Protein AF-A0A7C1T1H6-F1 (afdb_monomer)

Sequence (268 aa):
MSLIDSLRPECLQIGSKARDKTEVLHEITKLALKSGLLAPFSEKEVFNALQSRENIGSTGFGQGIAIPHCSLKNLTEFVVGLLIIPEGVDFASLDGQKTRAFFFIVGPENKRNQHIQILSAVSRLLKSPADSSRLIEAPDKETLKERFLSLVQYKDKEKKGKSLFQVFIQREDYFEDILQAFSAAVQGTISVIETNNAGYYLNTMPLFTSYWTEKNRGFNRIILAVVEKGLSNDIIRRINLIVDDIDRESGVLITVQDLVYTSGSLDF

Radius of gyration: 27.52 Å; Cα contacts (8 Å, |Δi|>4): 442; chains: 1; bounding box: 77×38×69 Å

pLDDT: mean 87.2, std 10.64, range [48.12, 98.44]

Foldseek 3Di:
DALVVQEDLQLEEEADPDAAQLSVLLVSLVSQVSSVLCVVPDSVQSSCQQVVVCVVDFQAADLQEGEREGADEPRDGKHWHKYFHLVFYQRVHPVRDGHGIYTYIYYHPVPVVVVVVSVVLVVVCVVDSVLVVCLNPQPDSVSNVVSVVVSSVVVVVVVQWKKKKKKKAQDPQLPVQLVVLCVVFDDAFKDKDFDFPVLCVQCVDPVRVVPGDDVDRGGIMIIIGIGGPVCVVVSVVSSCVSQPDPPPPSSIDMDMGTDPDDDDGGDD

Secondary structure (DSSP, 8-state):
--HHHHEEEEEEEE-----SHHHHHHHHHHHHHTTSTTTTS-HHHHHHHHHHHHHHS--EEETTEE--EEEETT--S-EEEEEEEEEEE----TTSPPEEEEEEEEEEGGGHHHHHHHHHHHHHHHT-HHHHHHHHT-SSHHHHHHHHHHHHHHHHHHHS-EEEEEEEE--GGGHHHHHHHHHTT-SS-EEEEE---HHHHHHTSTTTTTT----S----EEEEEEEEGGGHHHHHHHHHHHSTTTTTT-SEEEEEEEES--------

Mean predicted aligned error: 13.4 Å

Solvent-accessible surface area (backbone atoms only — not comparable to full-atom values): 14833 Å² total; per-residue (Å²): 134,57,69,70,79,28,48,36,79,70,20,49,43,71,64,68,88,52,69,41,52,68,47,43,45,49,52,51,33,61,34,53,44,60,60,56,80,42,64,95,54,54,67,66,58,54,33,50,35,35,50,58,43,41,72,78,48,61,41,22,71,28,98,30,27,26,46,52,44,36,59,38,81,91,45,88,59,56,46,28,32,38,42,30,28,86,88,39,25,58,43,67,15,77,70,70,48,47,28,26,34,36,44,30,38,46,31,25,57,91,43,55,71,57,51,54,51,44,51,53,51,52,54,56,56,58,68,38,67,68,55,43,49,56,51,64,68,38,92,46,60,68,55,31,51,51,51,50,51,50,52,52,51,52,52,54,48,61,68,60,31,36,24,41,37,41,35,39,36,47,42,70,88,52,47,66,63,47,53,52,47,44,62,85,72,49,91,53,43,73,48,80,44,83,52,66,66,67,43,39,60,40,27,74,34,87,93,34,37,92,81,33,82,46,84,65,85,59,57,36,38,34,42,39,32,61,39,55,46,89,47,49,65,59,40,53,52,47,42,59,71,72,38,95,46,62,92,61,89,53,46,51,48,80,45,79,42,82,46,91,75,86,83,89,84,62,87,122

Structure (mmCIF, N/CA/C/O backbone):
data_AF-A0A7C1T1H6-F1
#
_entry.id   AF-A0A7C1T1H6-F1
#
loop_
_atom_site.group_PDB
_atom_site.id
_atom_site.type_symbol
_atom_site.label_atom_id
_atom_site.label_alt_id
_atom_site.label_comp_id
_atom_site.label_asym_id
_atom_site.label_entity_id
_atom_site.label_seq_id
_atom_site.pdbx_PDB_ins_code
_atom_site.Cartn_x
_atom_site.Cartn_y
_atom_site.Cartn_z
_atom_site.occupancy
_atom_site.B_iso_or_equiv
_atom_site.auth_seq_id
_atom_site.auth_comp_id
_atom_site.auth_asym_id
_atom_site.auth_atom_id
_atom_site.pdbx_PDB_model_num
ATOM 1 N N . MET A 1 1 ? -8.820 -0.392 -6.879 1.00 53.31 1 MET A N 1
ATOM 2 C CA . MET A 1 1 ? -9.342 0.377 -5.735 1.00 53.31 1 MET A CA 1
ATOM 3 C C . MET A 1 1 ? -8.214 0.520 -4.739 1.00 53.31 1 MET A C 1
ATOM 5 O O . MET A 1 1 ? -7.586 -0.483 -4.409 1.00 53.31 1 MET A O 1
ATOM 9 N N . SER A 1 2 ? -7.870 1.751 -4.385 1.00 66.19 2 SER A N 1
ATOM 10 C CA . SER A 1 2 ? -6.804 2.044 -3.431 1.00 66.19 2 SER A CA 1
ATOM 11 C C . SER A 1 2 ? -7.315 1.841 -1.996 1.00 66.19 2 SER A C 1
ATOM 13 O O . SER A 1 2 ? -8.522 1.849 -1.745 1.00 66.19 2 SER A O 1
ATOM 15 N N . LEU A 1 3 ? -6.405 1.655 -1.034 1.00 75.31 3 LEU A N 1
ATOM 16 C CA . LEU A 1 3 ? -6.757 1.640 0.394 1.00 75.31 3 LEU A CA 1
ATOM 17 C C . LEU A 1 3 ? -7.392 2.979 0.824 1.00 75.31 3 LEU A C 1
ATOM 19 O O . LEU A 1 3 ? -8.231 2.997 1.719 1.00 75.31 3 LEU A O 1
ATOM 23 N N . ILE A 1 4 ? -7.027 4.074 0.147 1.00 78.38 4 ILE A N 1
ATOM 24 C CA . ILE A 1 4 ? -7.561 5.423 0.375 1.00 78.38 4 ILE A CA 1
ATOM 25 C C . ILE A 1 4 ? -9.062 5.458 0.082 1.00 78.38 4 ILE A C 1
ATOM 27 O O . ILE A 1 4 ? -9.814 5.993 0.887 1.00 78.38 4 ILE A O 1
ATOM 31 N N . ASP A 1 5 ? -9.504 4.823 -1.007 1.00 80.75 5 ASP A N 1
ATOM 32 C CA . ASP A 1 5 ? -10.913 4.841 -1.434 1.00 80.75 5 ASP A CA 1
ATOM 33 C C . ASP A 1 5 ? -11.844 4.147 -0.424 1.00 80.75 5 ASP A C 1
ATOM 35 O O . ASP A 1 5 ? -13.043 4.410 -0.384 1.00 80.75 5 ASP A O 1
ATOM 39 N N . SER A 1 6 ? -11.296 3.229 0.379 1.00 84.81 6 SER A N 1
ATOM 40 C CA . SER A 1 6 ? -12.053 2.458 1.375 1.00 84.81 6 SER A CA 1
ATOM 41 C C . SER A 1 6 ? -11.968 3.050 2.784 1.00 84.81 6 SER A C 1
ATOM 43 O O . SER A 1 6 ? -12.712 2.624 3.669 1.00 84.81 6 SER A O 1
ATOM 45 N N . LEU A 1 7 ? -11.063 4.008 3.011 1.00 88.44 7 LEU A N 1
ATOM 46 C CA . LEU A 1 7 ? -10.899 4.673 4.297 1.00 88.44 7 LEU A CA 1
ATOM 47 C C . LEU A 1 7 ? -12.070 5.620 4.549 1.00 88.44 7 LEU A C 1
ATOM 49 O O . LEU A 1 7 ? -12.365 6.492 3.733 1.00 88.44 7 LEU A O 1
ATOM 53 N N . ARG A 1 8 ? -12.690 5.501 5.722 1.00 92.38 8 ARG A N 1
ATOM 54 C CA . ARG A 1 8 ? -13.780 6.379 6.151 1.00 92.38 8 ARG A CA 1
ATOM 55 C C . ARG A 1 8 ? -13.282 7.309 7.263 1.00 92.38 8 ARG A C 1
ATOM 57 O O . ARG A 1 8 ? -13.017 6.830 8.366 1.00 92.38 8 ARG A O 1
ATOM 64 N N . PRO A 1 9 ? -13.098 8.621 7.014 1.00 88.94 9 PRO A N 1
ATOM 65 C CA . PRO A 1 9 ? -12.592 9.567 8.018 1.00 88.94 9 PRO A CA 1
ATOM 66 C C . PRO A 1 9 ? -13.414 9.608 9.318 1.00 88.94 9 PRO A C 1
ATOM 68 O O . PRO A 1 9 ? -12.886 9.804 10.414 1.00 88.94 9 PRO A O 1
ATOM 71 N N . GLU A 1 10 ? -14.721 9.405 9.210 1.00 93.00 10 GLU A N 1
ATOM 72 C CA . GLU A 1 10 ? -15.662 9.273 10.318 1.00 93.00 10 GLU A CA 1
ATOM 73 C C . GLU A 1 10 ? -15.403 8.029 11.185 1.00 93.00 10 GLU A C 1
ATOM 75 O O . GLU A 1 10 ? -15.709 8.047 12.378 1.00 93.00 10 GLU A O 1
ATOM 80 N N . CYS A 1 11 ? -14.741 7.014 10.626 1.00 95.75 11 CYS A N 1
ATOM 81 C CA . CYS A 1 11 ? -14.335 5.769 11.274 1.00 95.75 11 CYS A CA 1
ATOM 82 C C . CYS A 1 11 ? -12.916 5.822 11.881 1.00 95.75 11 CYS A C 1
ATOM 84 O O . CYS A 1 11 ? -12.319 4.779 12.151 1.00 95.75 11 CYS A O 1
ATOM 86 N N . LEU A 1 12 ? -12.367 7.023 12.091 1.00 95.06 12 LEU A N 1
ATOM 87 C CA . LEU A 1 12 ? -11.117 7.250 12.822 1.00 95.06 12 LEU A CA 1
ATOM 88 C C . LEU A 1 12 ? -11.419 7.725 14.248 1.00 95.06 12 LEU A C 1
ATOM 90 O O . LEU A 1 12 ? -12.185 8.679 14.433 1.00 95.06 12 LEU A O 1
ATOM 94 N N . GLN A 1 13 ? -10.812 7.084 15.248 1.00 95.31 13 GLN A N 1
ATOM 95 C CA . GLN A 1 13 ? -10.998 7.431 16.658 1.00 95.31 13 GLN A CA 1
ATOM 96 C C . GLN A 1 13 ? -9.728 7.192 17.483 1.00 95.31 13 GLN A C 1
ATOM 98 O O . GLN A 1 13 ? -9.049 6.180 17.317 1.00 95.31 13 GLN A O 1
ATOM 103 N N . ILE A 1 14 ? -9.455 8.111 18.412 1.00 96.00 14 ILE A N 1
ATOM 104 C CA . ILE A 1 14 ? -8.438 7.964 19.457 1.00 96.00 14 ILE A CA 1
ATOM 105 C C . ILE A 1 14 ? -9.147 7.907 20.807 1.00 96.00 14 ILE A C 1
ATOM 107 O O . ILE A 1 14 ? -10.012 8.731 21.099 1.00 96.00 14 ILE A O 1
ATOM 111 N N . GLY A 1 15 ? -8.764 6.931 21.620 1.00 93.88 15 GLY A N 1
ATOM 112 C CA . GLY A 1 15 ? -9.355 6.649 22.915 1.00 93.88 15 GLY A CA 1
ATOM 113 C C . GLY A 1 15 ? -10.576 5.733 22.827 1.00 93.88 15 GLY A C 1
ATOM 114 O O . GLY A 1 15 ? -11.438 5.847 21.952 1.00 93.88 15 GLY A O 1
ATOM 115 N N . SER A 1 16 ? -10.656 4.821 23.789 1.00 93.88 16 SER A N 1
ATOM 116 C CA . SER A 1 16 ? -11.853 4.052 24.118 1.00 93.88 16 SER A CA 1
ATOM 117 C C . SER A 1 16 ? -11.746 3.572 25.566 1.00 93.88 16 SER A C 1
ATOM 119 O O . SER A 1 16 ? -10.655 3.533 26.134 1.00 93.88 16 SER A O 1
ATOM 121 N N . LYS A 1 17 ? -12.886 3.223 26.168 1.00 91.94 17 LYS A N 1
ATOM 122 C CA . LYS A 1 17 ? -12.945 2.608 27.501 1.00 91.94 17 LYS A CA 1
ATOM 123 C C . LYS A 1 17 ? -12.843 1.081 27.457 1.00 91.94 17 LYS A C 1
ATOM 125 O O . LYS A 1 17 ? -12.877 0.484 28.529 1.00 91.94 17 LYS A O 1
ATOM 130 N N . ALA A 1 18 ? -12.739 0.487 26.266 1.00 95.50 18 ALA A N 1
ATOM 131 C CA . ALA A 1 18 ? -12.637 -0.955 26.091 1.00 95.50 18 ALA A CA 1
ATOM 132 C C . ALA A 1 18 ? -11.418 -1.538 26.820 1.00 95.50 18 ALA A C 1
ATOM 134 O O . ALA A 1 18 ? -10.316 -0.992 26.750 1.00 95.50 18 ALA A O 1
ATOM 135 N N . ARG A 1 19 ? -11.633 -2.654 27.515 1.00 93.50 19 ARG A N 1
ATOM 136 C CA . ARG A 1 19 ? -10.657 -3.326 28.385 1.00 93.50 19 ARG A CA 1
ATOM 137 C C . ARG A 1 19 ? -10.320 -4.731 27.923 1.00 93.50 19 ARG A C 1
ATOM 139 O O . ARG A 1 19 ? -9.284 -5.260 28.319 1.00 93.50 19 ARG A O 1
ATOM 146 N N . ASP A 1 20 ? -11.173 -5.313 27.091 1.00 95.25 20 ASP A N 1
ATOM 147 C CA . ASP A 1 20 ? -10.995 -6.644 26.535 1.00 95.25 20 ASP A CA 1
ATOM 148 C C . ASP A 1 20 ? -11.338 -6.694 25.042 1.00 95.25 20 ASP A C 1
ATOM 150 O O . ASP A 1 20 ? -11.851 -5.745 24.439 1.00 95.25 20 ASP A O 1
ATOM 154 N N . LYS A 1 21 ? -11.030 -7.841 24.438 1.00 95.38 21 LYS A N 1
ATOM 155 C CA . LYS A 1 21 ? -11.271 -8.132 23.027 1.00 95.38 21 LYS A CA 1
ATOM 156 C C . LYS A 1 21 ? -12.728 -7.913 22.604 1.00 95.38 21 LYS A C 1
ATOM 158 O O . LYS A 1 21 ? -12.965 -7.370 21.528 1.00 95.38 21 LYS A O 1
ATOM 163 N N . THR A 1 22 ? -13.695 -8.308 23.425 1.00 96.81 22 THR A N 1
ATOM 164 C CA . THR A 1 22 ? -15.125 -8.204 23.101 1.00 96.81 22 THR A CA 1
ATOM 165 C C . THR A 1 22 ? -15.572 -6.746 23.096 1.00 96.81 22 THR A C 1
ATOM 167 O O . THR A 1 22 ? -16.234 -6.304 22.156 1.00 96.81 22 THR A O 1
ATOM 170 N N . GLU A 1 23 ? -15.162 -5.975 24.103 1.00 97.81 23 GLU A N 1
ATOM 171 C CA . GLU A 1 23 ? -15.438 -4.541 24.180 1.00 97.81 23 GLU A CA 1
ATOM 172 C C . GLU A 1 23 ? -14.802 -3.781 23.008 1.00 97.81 23 GLU A C 1
ATOM 174 O O . GLU A 1 23 ? -15.446 -2.916 22.414 1.00 97.81 23 GLU A O 1
ATOM 179 N N . VAL A 1 24 ? -13.582 -4.148 22.598 1.00 98.12 24 VAL A N 1
ATOM 180 C CA . VAL A 1 24 ? -12.944 -3.575 21.401 1.00 98.12 24 VAL A CA 1
ATOM 181 C C . VAL A 1 24 ? -13.766 -3.858 20.142 1.00 98.12 24 VAL A C 1
ATOM 183 O O . VAL A 1 24 ? -13.977 -2.950 19.339 1.00 98.12 24 VAL A O 1
ATOM 186 N N . LEU A 1 25 ? -14.265 -5.086 19.957 1.00 98.31 25 LEU A N 1
ATOM 187 C CA . LEU A 1 25 ? -15.107 -5.416 18.802 1.00 98.31 25 LEU A CA 1
ATOM 188 C C . LEU A 1 25 ? -16.430 -4.634 18.805 1.00 98.31 25 LEU A C 1
ATOM 190 O O . LEU A 1 25 ? -16.881 -4.203 17.741 1.00 98.31 25 LEU A O 1
ATOM 194 N N . HIS A 1 26 ? -17.031 -4.384 19.972 1.00 98.00 26 HIS A N 1
ATOM 195 C CA . HIS A 1 26 ? -18.198 -3.501 20.089 1.00 98.00 26 HIS A CA 1
ATOM 196 C C . HIS A 1 26 ? -17.877 -2.059 19.684 1.00 98.00 26 HIS A C 1
ATOM 198 O O . HIS A 1 26 ? -18.627 -1.440 18.929 1.00 98.00 26 HIS A O 1
ATOM 204 N N . GLU A 1 27 ? -16.750 -1.523 20.143 1.00 98.12 27 GLU A N 1
ATOM 205 C CA . GLU A 1 27 ? -16.322 -0.161 19.815 1.00 98.12 27 GLU A CA 1
ATOM 206 C C . GLU A 1 27 ? -16.015 -0.006 18.322 1.00 98.12 27 GLU A C 1
ATOM 208 O O . GLU A 1 27 ? -16.457 0.958 17.696 1.00 98.12 27 GLU A O 1
ATOM 213 N N . ILE A 1 28 ? -15.351 -0.998 17.723 1.00 98.38 28 ILE A N 1
ATOM 214 C CA . ILE A 1 28 ? -15.138 -1.074 16.273 1.00 98.38 28 ILE A CA 1
ATOM 215 C C . ILE A 1 28 ? -16.471 -1.115 15.531 1.00 98.38 28 ILE A C 1
ATOM 217 O O . ILE A 1 28 ? -16.635 -0.412 14.538 1.00 98.38 28 ILE A O 1
ATOM 221 N N . THR A 1 29 ? -17.438 -1.893 16.017 1.00 98.31 29 THR A N 1
ATOM 222 C CA . THR A 1 29 ? -18.762 -1.996 15.395 1.00 98.31 29 THR A CA 1
ATOM 223 C C . THR A 1 29 ? -19.463 -0.637 15.367 1.00 98.31 29 THR A C 1
ATOM 225 O O . THR A 1 29 ? -19.873 -0.169 14.302 1.00 98.31 29 THR A O 1
ATOM 228 N N . LYS A 1 30 ? -19.534 0.045 16.516 1.00 97.38 30 LYS A N 1
ATOM 229 C CA . LYS A 1 30 ? -20.112 1.394 16.621 1.00 97.38 30 LYS A CA 1
ATOM 230 C C . LYS A 1 30 ? -19.395 2.391 15.721 1.00 97.38 30 LYS A C 1
ATOM 232 O O . LYS A 1 30 ? -20.032 3.239 15.102 1.00 97.38 30 LYS A O 1
ATOM 237 N N . LEU A 1 31 ? -18.069 2.301 15.647 1.00 97.25 31 LEU A N 1
ATOM 238 C CA . LEU A 1 31 ? -17.255 3.181 14.821 1.00 97.25 31 LEU A CA 1
ATOM 239 C C . LEU A 1 31 ? -17.469 2.918 13.324 1.00 97.25 31 LEU A C 1
ATOM 241 O O . LEU A 1 31 ? -17.591 3.874 12.562 1.00 97.25 31 LEU A O 1
ATOM 245 N N . ALA A 1 32 ? -17.581 1.657 12.904 1.00 97.50 32 ALA A N 1
ATOM 246 C CA . ALA A 1 32 ? -17.850 1.270 11.521 1.00 97.50 32 ALA A CA 1
ATOM 247 C C . ALA A 1 32 ? -19.231 1.752 11.044 1.00 97.50 32 ALA A C 1
ATOM 249 O O . ALA A 1 32 ? -19.362 2.231 9.914 1.00 97.50 32 ALA A O 1
ATOM 250 N N . LEU A 1 33 ? -20.250 1.691 11.910 1.00 96.88 33 LEU A N 1
ATOM 251 C CA . LEU A 1 33 ? -21.603 2.180 11.611 1.00 96.88 33 LEU A CA 1
ATOM 252 C C . LEU A 1 33 ? -21.645 3.684 11.295 1.00 96.88 33 LEU A C 1
ATOM 254 O O . LEU A 1 33 ? -22.504 4.115 10.526 1.00 96.88 33 LEU A O 1
ATOM 258 N N . LYS A 1 34 ? -20.689 4.482 11.800 1.00 96.62 34 LYS A N 1
ATOM 259 C CA . LYS A 1 34 ? -20.608 5.923 11.489 1.00 96.62 34 LYS A CA 1
ATOM 260 C C . LYS A 1 34 ? -20.395 6.212 10.000 1.00 96.62 34 LYS A C 1
ATOM 262 O O . LYS A 1 34 ? -20.733 7.307 9.573 1.00 96.62 34 LYS A O 1
ATOM 267 N N . SER A 1 35 ? -19.893 5.249 9.218 1.00 95.19 35 SER A N 1
ATOM 268 C CA . SER A 1 35 ? -19.692 5.390 7.764 1.00 95.19 35 SER A CA 1
ATOM 269 C C . SER A 1 35 ? -20.976 5.618 6.960 1.00 95.19 35 SER A C 1
ATOM 271 O O . SER A 1 35 ? -20.907 5.982 5.791 1.00 95.19 35 SER A O 1
ATOM 273 N N . GLY A 1 36 ? -22.152 5.312 7.520 1.00 93.25 36 GLY A N 1
ATOM 274 C CA . GLY A 1 36 ? -23.431 5.341 6.800 1.00 93.25 36 GLY A CA 1
ATOM 275 C C . GLY A 1 36 ? -23.619 4.199 5.788 1.00 93.25 36 GLY A C 1
ATOM 276 O O . GLY A 1 36 ? -24.746 3.785 5.541 1.00 93.25 36 GLY A O 1
ATOM 277 N N . LEU A 1 37 ? -22.538 3.604 5.274 1.00 93.69 37 LEU A N 1
ATOM 278 C CA . LEU A 1 37 ? -22.576 2.459 4.352 1.00 93.69 37 LEU A CA 1
ATOM 279 C C . LEU A 1 37 ? -23.100 1.178 5.004 1.00 93.69 37 LEU A C 1
ATOM 281 O O . LEU A 1 37 ? -23.597 0.284 4.322 1.00 93.69 37 LEU A O 1
ATOM 285 N N . LEU A 1 38 ? -22.998 1.100 6.331 1.00 95.06 38 LEU A N 1
ATOM 286 C CA . LEU A 1 38 ? -23.524 -0.003 7.127 1.00 95.06 38 LEU A CA 1
ATOM 287 C C . LEU A 1 38 ? -24.929 0.272 7.686 1.00 95.06 38 LEU A C 1
ATOM 289 O O . LEU A 1 38 ? -25.430 -0.550 8.441 1.00 95.06 38 LEU A O 1
ATOM 293 N N . ALA A 1 39 ? -25.589 1.376 7.313 1.00 92.25 39 ALA A N 1
ATOM 294 C CA . ALA A 1 39 ? -26.946 1.693 7.776 1.00 92.25 39 ALA A CA 1
ATOM 295 C C . ALA A 1 39 ? -27.995 0.578 7.544 1.00 92.25 39 ALA A C 1
ATOM 297 O O . ALA A 1 39 ? -28.893 0.452 8.376 1.00 92.25 39 ALA A O 1
ATOM 298 N N . PRO A 1 40 ? -27.907 -0.255 6.483 1.00 94.44 40 PRO A N 1
ATOM 299 C CA . PRO A 1 40 ? -28.817 -1.391 6.310 1.00 94.44 40 PRO A CA 1
ATOM 300 C C . PRO A 1 40 ? -28.605 -2.55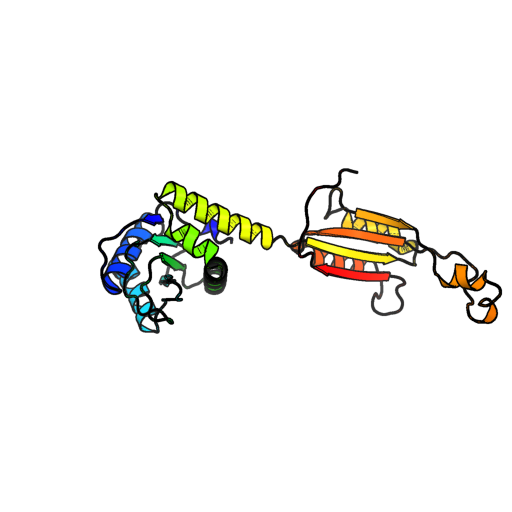2 7.296 1.00 94.44 40 PRO A C 1
ATOM 302 O O . PRO A 1 40 ? -29.406 -3.483 7.296 1.00 94.44 40 PRO A O 1
ATOM 305 N N . PHE A 1 41 ? -27.532 -2.533 8.090 1.00 96.19 41 PHE A N 1
ATOM 306 C CA . PHE A 1 41 ? -27.150 -3.607 9.004 1.00 96.19 41 PHE A CA 1
ATOM 307 C C . PHE A 1 41 ? -27.355 -3.176 10.453 1.00 96.19 41 PHE A C 1
ATOM 309 O O . PHE A 1 41 ? -27.034 -2.054 10.847 1.00 96.19 41 PHE A O 1
ATOM 316 N N . SER A 1 42 ? -27.841 -4.094 11.280 1.00 96.62 42 SER A N 1
ATOM 317 C CA . SER A 1 42 ? -27.894 -3.889 12.724 1.00 96.62 42 SER A CA 1
ATOM 318 C C . SER A 1 42 ? -26.498 -3.972 13.353 1.00 96.62 42 SER A C 1
ATOM 320 O O . SER A 1 42 ? -25.626 -4.710 12.891 1.00 96.62 42 SER A O 1
ATOM 322 N N . GLU A 1 43 ? -26.299 -3.278 14.479 1.00 96.62 43 GLU A N 1
ATOM 323 C CA . GLU A 1 43 ? -25.067 -3.385 15.277 1.00 96.62 43 GLU A CA 1
ATOM 324 C C . GLU A 1 43 ? -24.744 -4.846 15.625 1.00 96.62 43 GLU A C 1
ATOM 326 O O . GLU A 1 43 ? -23.600 -5.282 15.516 1.00 96.62 43 GLU A O 1
ATOM 331 N N . LYS A 1 44 ? -25.771 -5.635 15.959 1.00 97.56 44 LYS A N 1
ATOM 332 C CA . LYS A 1 44 ? -25.626 -7.055 16.286 1.00 97.56 44 LYS A CA 1
ATOM 333 C C . LYS A 1 44 ? -25.092 -7.877 15.110 1.00 97.56 44 LYS A C 1
ATOM 335 O O . LYS A 1 44 ? -24.263 -8.755 15.326 1.00 97.56 44 LYS A O 1
ATOM 340 N N . GLU A 1 45 ? -25.543 -7.617 13.884 1.00 97.62 45 GLU A N 1
ATOM 341 C CA . GLU A 1 45 ? -25.065 -8.343 12.699 1.00 97.62 45 GLU A CA 1
ATOM 342 C C . GLU A 1 45 ? -23.588 -8.068 12.419 1.00 97.62 45 GLU A C 1
ATOM 344 O O . GLU A 1 45 ? -22.814 -9.007 12.228 1.00 97.62 45 GLU A O 1
ATOM 349 N N . VAL A 1 46 ? -23.181 -6.797 12.447 1.00 98.00 46 VAL A N 1
ATOM 350 C CA . VAL A 1 46 ? -21.785 -6.402 12.207 1.00 98.00 46 VAL A CA 1
ATOM 351 C C . VAL A 1 46 ? -20.869 -6.941 13.313 1.00 98.00 46 VAL A C 1
ATOM 353 O O . VAL A 1 46 ? -19.823 -7.524 13.017 1.00 98.00 46 VAL A O 1
ATOM 356 N N . PHE A 1 47 ? -21.286 -6.827 14.578 1.00 98.44 47 PHE A N 1
ATOM 357 C CA . PHE A 1 47 ? -20.549 -7.378 15.715 1.00 98.44 47 PHE A CA 1
ATOM 358 C C . PHE A 1 47 ? -20.387 -8.897 15.606 1.00 98.44 47 PHE A C 1
ATOM 360 O O . PHE A 1 47 ? -19.275 -9.409 15.723 1.00 98.44 47 PHE A O 1
ATOM 367 N N . ASN A 1 48 ? -21.473 -9.625 15.328 1.00 98.25 48 ASN A N 1
ATOM 368 C CA . ASN A 1 48 ? -21.429 -11.079 15.196 1.00 98.25 48 ASN A CA 1
ATOM 369 C C . ASN A 1 48 ? -20.509 -11.515 14.051 1.00 98.25 48 ASN A C 1
ATOM 371 O O . ASN A 1 48 ? -19.818 -12.524 14.186 1.00 98.25 48 ASN A O 1
ATOM 375 N N . ALA A 1 49 ? -20.470 -10.773 12.940 1.00 98.00 49 ALA A N 1
ATOM 376 C CA . ALA A 1 49 ? -19.569 -11.061 11.827 1.00 98.00 49 ALA A CA 1
ATOM 377 C C . ALA A 1 49 ? -18.092 -10.880 12.222 1.00 98.00 49 ALA A C 1
ATOM 379 O O . ALA A 1 49 ? -17.265 -11.746 11.925 1.00 98.00 49 ALA A O 1
ATOM 380 N N . LEU A 1 50 ? -17.765 -9.796 12.935 1.00 98.25 50 LEU A N 1
ATOM 381 C CA . LEU A 1 50 ? -16.423 -9.561 13.480 1.00 98.25 50 LEU A CA 1
ATOM 382 C C . LEU A 1 50 ? -16.030 -10.633 14.502 1.00 98.25 50 LEU A C 1
ATOM 384 O O . LEU A 1 50 ? -14.961 -11.227 14.386 1.00 98.25 50 LEU A O 1
ATOM 388 N N . GLN A 1 51 ? -16.907 -10.926 15.462 1.00 97.94 51 GLN A N 1
ATOM 389 C CA . GLN A 1 51 ? -16.661 -11.920 16.505 1.00 97.94 51 GLN A CA 1
ATOM 390 C C . GLN A 1 51 ? -16.505 -13.328 15.920 1.00 97.94 51 GLN A C 1
ATOM 392 O O . GLN A 1 51 ? -15.582 -14.050 16.290 1.00 97.94 51 GLN A O 1
ATOM 397 N N . SER A 1 52 ? -17.354 -13.708 14.961 1.00 97.50 52 SER A N 1
ATOM 398 C CA . SER A 1 52 ? -17.251 -15.005 14.281 1.00 97.50 52 SER A CA 1
ATOM 399 C C . SER A 1 52 ? -15.913 -15.150 13.565 1.00 97.50 52 SER A C 1
ATOM 401 O O . SER A 1 52 ? -15.296 -16.211 13.633 1.00 97.50 52 SER A O 1
ATOM 403 N N . ARG A 1 53 ? -15.423 -14.082 12.918 1.00 96.81 53 ARG A N 1
ATOM 404 C CA . ARG A 1 53 ? -14.100 -14.101 12.292 1.00 96.81 53 ARG A CA 1
ATOM 405 C C . ARG A 1 53 ? -12.985 -14.176 13.330 1.00 96.81 53 ARG A C 1
ATOM 407 O O . ARG A 1 53 ? -12.055 -14.955 13.139 1.00 96.81 53 ARG A O 1
ATOM 414 N N . GLU A 1 54 ? -13.065 -13.410 14.407 1.00 97.06 54 GLU A N 1
ATOM 415 C CA . GLU A 1 54 ? -12.057 -13.407 15.470 1.00 97.06 54 GLU A CA 1
ATOM 416 C C . GLU A 1 54 ? -11.942 -14.778 16.170 1.00 97.06 54 GLU A C 1
ATOM 418 O O . GLU A 1 54 ? -10.840 -15.211 16.498 1.00 97.06 54 GLU A O 1
ATOM 423 N N . ASN A 1 55 ? -13.053 -15.513 16.307 1.00 95.88 55 ASN A N 1
ATOM 424 C CA . ASN A 1 55 ? -13.087 -16.858 16.897 1.00 95.88 55 ASN A CA 1
ATOM 425 C C . ASN A 1 55 ? -12.378 -17.934 16.055 1.00 95.88 55 ASN A C 1
ATOM 427 O O . ASN A 1 55 ? -11.949 -18.944 16.606 1.00 95.88 55 ASN A O 1
ATOM 431 N N . ILE A 1 56 ? -12.234 -17.738 14.737 1.00 95.69 56 ILE A N 1
ATOM 432 C CA . ILE A 1 56 ? -11.445 -18.646 13.878 1.00 95.69 56 ILE A CA 1
ATOM 433 C C . ILE A 1 56 ? -9.958 -18.580 14.256 1.00 95.69 56 ILE A C 1
ATOM 435 O O . ILE A 1 56 ? -9.220 -19.552 14.114 1.00 95.69 56 ILE A O 1
ATOM 439 N N . GLY A 1 57 ? -9.513 -17.419 14.725 1.00 93.31 57 GLY A N 1
ATOM 440 C CA . GLY A 1 57 ? -8.140 -17.161 15.113 1.00 93.31 57 GLY A CA 1
ATOM 441 C C . GLY A 1 57 ? -7.910 -15.666 15.242 1.00 93.31 57 GLY A C 1
ATOM 442 O O . GLY A 1 57 ? -8.447 -14.883 14.447 1.00 93.31 57 GLY A O 1
ATOM 443 N N . SER A 1 58 ? -7.087 -15.306 16.231 1.00 93.62 58 SER A N 1
ATOM 444 C CA . SER A 1 58 ? -6.812 -13.916 16.583 1.00 93.62 58 SER A CA 1
ATOM 445 C C . SER A 1 58 ? -6.389 -13.102 15.367 1.00 93.62 58 SER A C 1
ATOM 447 O O . SER A 1 58 ? -5.544 -13.532 14.578 1.00 93.62 58 SER A O 1
ATOM 449 N N . THR A 1 59 ? -6.958 -11.909 15.225 1.00 94.44 59 THR A N 1
ATOM 450 C CA . THR A 1 59 ? -6.506 -10.935 14.221 1.00 94.44 59 THR A CA 1
ATOM 451 C C . THR A 1 59 ? -5.461 -9.962 14.770 1.00 94.44 59 THR A C 1
ATOM 453 O O . THR A 1 59 ? -5.074 -9.012 14.084 1.00 94.44 59 THR A O 1
ATOM 456 N N . GLY A 1 60 ? -4.965 -10.202 15.990 1.00 93.12 60 GLY A N 1
ATOM 457 C CA . GLY A 1 60 ? -3.826 -9.489 16.557 1.00 93.12 60 GLY A CA 1
ATOM 458 C C . GLY A 1 60 ? -2.536 -9.811 15.803 1.00 93.12 60 GLY A C 1
ATOM 459 O O . GLY A 1 60 ? -1.995 -10.904 15.921 1.00 93.12 60 GLY A O 1
ATOM 460 N N . PHE A 1 61 ? -2.035 -8.844 15.039 1.00 87.25 61 PHE A N 1
ATOM 461 C CA . PHE A 1 61 ? -0.859 -8.985 14.181 1.00 87.25 61 PHE A CA 1
ATOM 462 C C . PHE A 1 61 ? 0.455 -8.974 14.983 1.00 87.25 61 PHE A C 1
ATOM 464 O O . PHE A 1 61 ? 1.421 -9.619 14.583 1.00 87.25 61 PHE A O 1
ATOM 471 N N . GLY A 1 62 ? 0.468 -8.275 16.124 1.00 86.12 62 GLY A N 1
ATOM 472 C CA . GLY A 1 62 ? 1.652 -8.028 16.952 1.00 86.12 62 GLY A CA 1
ATOM 473 C C . GLY A 1 62 ? 2.153 -6.587 16.833 1.00 86.12 62 GLY A C 1
ATOM 474 O O . GLY A 1 62 ? 1.562 -5.777 16.120 1.00 86.12 62 GLY A O 1
ATOM 475 N N . GLN A 1 63 ? 3.218 -6.249 17.562 1.00 85.88 63 GLN A N 1
ATOM 476 C CA . GLN A 1 63 ? 3.831 -4.915 17.629 1.00 85.88 63 GLN A CA 1
ATOM 477 C C . GLN A 1 63 ? 2.830 -3.813 18.016 1.00 85.88 63 GLN A C 1
ATOM 479 O O . GLN A 1 63 ? 2.883 -2.689 17.522 1.00 85.88 63 GLN A O 1
ATOM 484 N N . GLY A 1 64 ? 1.874 -4.151 18.883 1.00 90.12 64 GLY A N 1
ATOM 485 C CA . GLY A 1 64 ? 0.816 -3.235 19.300 1.00 90.12 64 GLY A CA 1
ATOM 486 C C . GLY A 1 64 ? -0.318 -3.056 18.287 1.00 90.12 64 GLY A C 1
ATOM 487 O O . GLY A 1 64 ? -1.053 -2.073 18.394 1.00 90.12 64 GLY A O 1
ATOM 488 N N . ILE A 1 65 ? -0.488 -3.969 17.324 1.00 92.06 65 ILE A N 1
ATOM 489 C CA . ILE A 1 65 ? -1.438 -3.812 16.217 1.00 92.06 65 ILE A CA 1
ATOM 490 C C . ILE A 1 65 ? -2.329 -5.049 16.029 1.00 92.06 65 ILE A C 1
ATOM 492 O O . ILE A 1 65 ? -1.863 -6.189 16.093 1.00 92.06 65 ILE A O 1
ATOM 496 N N . ALA A 1 66 ? -3.603 -4.821 15.706 1.00 94.75 66 ALA A N 1
ATOM 497 C CA . ALA A 1 66 ? -4.542 -5.829 15.218 1.00 94.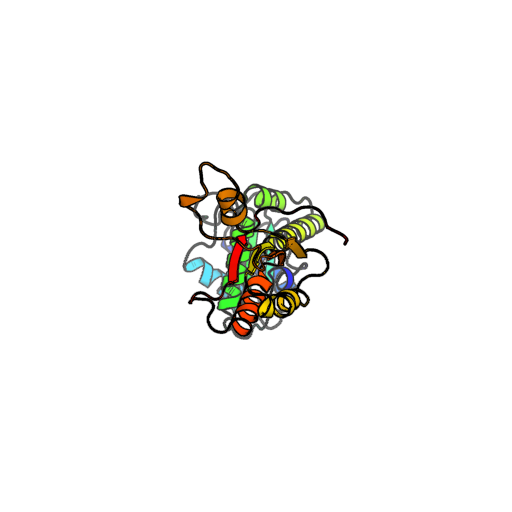75 66 ALA A CA 1
ATOM 498 C C . ALA A 1 66 ? -5.252 -5.364 13.943 1.00 94.75 66 ALA A C 1
ATOM 500 O O . ALA A 1 66 ? -5.386 -4.163 13.690 1.00 94.75 66 ALA A O 1
ATOM 501 N N . ILE A 1 67 ? -5.753 -6.331 13.166 1.00 95.62 67 ILE A N 1
ATOM 502 C CA . ILE A 1 67 ? -6.524 -6.082 11.943 1.00 95.62 67 ILE A CA 1
ATOM 503 C C . ILE A 1 67 ? -7.901 -6.777 12.013 1.00 95.62 67 ILE A C 1
ATOM 505 O O . ILE A 1 67 ? -8.131 -7.736 11.267 1.00 95.62 67 ILE A O 1
ATOM 509 N N . PRO A 1 68 ? -8.826 -6.365 12.906 1.00 97.25 68 PRO A N 1
ATOM 510 C CA . PRO A 1 68 ? -10.144 -6.991 13.000 1.00 97.25 68 PRO A CA 1
ATOM 511 C C . PRO A 1 68 ? -10.919 -6.817 11.697 1.00 97.25 68 PRO A C 1
ATOM 513 O O . PRO A 1 68 ? -11.153 -5.702 11.241 1.00 97.25 68 PRO A O 1
ATOM 516 N N . HIS A 1 69 ? -11.320 -7.909 11.063 1.00 97.06 69 HIS A N 1
ATOM 517 C CA . HIS A 1 69 ? -11.982 -7.836 9.765 1.00 97.06 69 HIS A CA 1
ATOM 518 C C . HIS A 1 69 ? -13.148 -8.802 9.677 1.00 97.06 69 HIS A C 1
ATOM 520 O O . HIS A 1 69 ? -13.180 -9.812 10.369 1.00 97.06 69 HIS A O 1
ATOM 526 N N . CYS A 1 70 ? -14.113 -8.505 8.816 1.00 97.12 70 CYS A N 1
ATOM 527 C CA . CYS A 1 70 ? -15.193 -9.427 8.496 1.00 97.12 70 CYS A CA 1
ATOM 528 C C . CYS A 1 70 ? -15.746 -9.167 7.095 1.00 97.12 70 CYS A C 1
ATOM 530 O O . CYS A 1 70 ? -15.361 -8.220 6.400 1.00 97.12 70 CYS A O 1
ATOM 532 N N . SER A 1 71 ? -16.647 -10.043 6.663 1.00 96.06 71 SER A N 1
ATOM 533 C CA . SER A 1 71 ? -17.418 -9.841 5.446 1.00 96.06 71 SER A CA 1
ATOM 534 C C . SER A 1 71 ? -18.906 -9.907 5.744 1.00 96.06 71 SER A C 1
ATOM 536 O O . SER A 1 71 ? -19.341 -10.726 6.549 1.00 96.06 71 SER A O 1
ATOM 538 N N . LEU A 1 72 ? -19.668 -9.030 5.095 1.00 96.62 72 LEU A N 1
ATOM 539 C CA . LEU A 1 72 ? -21.117 -8.952 5.208 1.00 96.62 72 LEU A CA 1
ATOM 540 C C . LEU A 1 72 ? -21.758 -9.212 3.848 1.00 96.62 72 LEU A C 1
ATOM 542 O O . LEU A 1 72 ? -21.316 -8.702 2.811 1.00 96.62 72 LEU A O 1
ATOM 546 N N . LYS A 1 73 ? -22.829 -10.001 3.865 1.00 94.94 73 LYS A N 1
ATOM 547 C CA . LYS A 1 73 ? -23.681 -10.228 2.700 1.00 94.94 73 LYS A CA 1
ATOM 548 C C . LYS A 1 73 ? -24.442 -8.941 2.371 1.00 94.94 73 LYS A C 1
ATOM 550 O O . LYS A 1 73 ? -24.860 -8.236 3.277 1.00 94.94 73 LYS A O 1
ATOM 555 N N . ASN A 1 74 ? -24.644 -8.640 1.089 1.00 92.69 74 ASN A N 1
ATOM 556 C CA . ASN A 1 74 ? -25.347 -7.443 0.587 1.00 92.69 74 ASN A CA 1
ATOM 557 C C . ASN A 1 74 ? -24.669 -6.086 0.847 1.00 92.69 74 ASN A C 1
ATOM 559 O O . ASN A 1 74 ? -25.183 -5.066 0.391 1.00 92.69 74 ASN A O 1
ATOM 563 N N . LEU A 1 75 ? -23.514 -6.043 1.515 1.00 95.00 75 LEU A N 1
ATOM 564 C CA . LEU A 1 75 ? -22.694 -4.837 1.526 1.00 95.00 75 LEU A CA 1
ATOM 565 C C . LEU A 1 75 ? -22.131 -4.622 0.112 1.00 95.00 75 LEU A C 1
ATOM 567 O O . LEU A 1 75 ? -21.855 -5.584 -0.607 1.00 95.00 75 LEU A O 1
ATOM 571 N N . THR A 1 76 ? -21.977 -3.373 -0.314 1.00 91.44 76 THR A N 1
ATOM 572 C CA . THR A 1 76 ? -21.493 -3.023 -1.663 1.00 91.44 76 THR A CA 1
ATOM 573 C C . THR A 1 76 ? -20.084 -2.436 -1.643 1.00 91.44 76 THR A C 1
ATOM 575 O O . THR A 1 76 ? -19.311 -2.630 -2.589 1.00 91.44 76 THR A O 1
ATOM 578 N N . GLU A 1 77 ? -19.720 -1.763 -0.556 1.00 93.25 77 GLU A N 1
ATOM 579 C CA . GLU A 1 77 ? -18.476 -1.017 -0.399 1.00 93.25 77 GLU A CA 1
ATOM 580 C C . GLU A 1 77 ? -17.726 -1.426 0.864 1.00 93.25 77 GLU A C 1
ATOM 582 O O . GLU A 1 77 ? -18.313 -1.877 1.841 1.00 93.25 77 GLU A O 1
ATOM 587 N N . PHE A 1 78 ? -16.406 -1.260 0.842 1.00 95.06 78 PHE A N 1
ATOM 588 C CA . PHE A 1 78 ? -15.585 -1.491 2.022 1.00 95.06 78 PHE A CA 1
ATOM 589 C C . PHE A 1 78 ? -15.669 -0.299 2.981 1.00 95.06 78 PHE A C 1
ATOM 591 O O . PHE A 1 78 ? -15.702 0.865 2.567 1.00 95.06 78 PHE A O 1
ATOM 598 N N . VAL A 1 79 ? -15.640 -0.618 4.271 1.00 96.25 79 VAL A N 1
ATOM 599 C CA . VAL A 1 79 ? -15.433 0.322 5.369 1.00 96.25 79 VAL A CA 1
ATOM 600 C C . VAL A 1 79 ? -14.115 -0.039 6.031 1.00 96.25 79 VAL A C 1
ATOM 602 O O . VAL A 1 79 ? -13.990 -1.098 6.647 1.00 96.25 79 VAL A O 1
ATOM 605 N N . VAL A 1 80 ? -13.129 0.839 5.882 1.00 95.25 80 VAL A N 1
ATOM 606 C CA . VAL A 1 80 ? -11.845 0.750 6.575 1.00 95.25 80 VAL A CA 1
ATOM 607 C C . VAL A 1 80 ? -11.753 1.897 7.567 1.00 95.25 80 VAL A C 1
ATOM 609 O O . VAL A 1 80 ? -12.003 3.054 7.219 1.00 95.25 80 VAL A O 1
ATOM 612 N N . GLY A 1 81 ? -11.383 1.573 8.800 1.00 95.06 81 GLY A N 1
ATOM 613 C CA . GLY A 1 81 ? -11.209 2.549 9.864 1.00 95.06 81 GLY A CA 1
ATOM 614 C C . GLY A 1 81 ? -10.083 2.175 10.814 1.00 95.06 81 GLY A C 1
ATOM 615 O O . GLY A 1 81 ? -9.418 1.147 10.663 1.00 95.06 81 GLY A O 1
ATOM 616 N N . LEU A 1 82 ? -9.860 3.049 11.789 1.00 95.31 82 LEU A N 1
ATOM 617 C CA . LEU A 1 82 ? -8.789 2.909 12.761 1.00 95.31 82 LEU A CA 1
ATOM 618 C C . LEU A 1 82 ? -9.259 3.381 14.131 1.00 95.31 82 LEU A C 1
ATOM 620 O O . LEU A 1 82 ? -9.680 4.527 14.297 1.00 95.31 82 LEU A O 1
ATOM 624 N N . LEU A 1 83 ? -9.130 2.493 15.111 1.00 96.75 83 LEU A N 1
ATOM 625 C CA . LEU A 1 83 ? -9.283 2.807 16.523 1.00 96.75 83 LEU A CA 1
ATOM 626 C C . LEU A 1 83 ? -7.913 2.735 17.202 1.00 96.75 83 LEU A C 1
ATOM 628 O O . LEU A 1 83 ? -7.232 1.715 17.110 1.00 96.75 83 LEU A O 1
ATOM 632 N N . ILE A 1 84 ? -7.519 3.802 17.894 1.00 96.38 84 ILE A N 1
ATOM 633 C CA . ILE A 1 84 ? -6.325 3.825 18.744 1.00 96.38 84 ILE A CA 1
ATOM 634 C C . ILE A 1 84 ? -6.755 3.833 20.204 1.00 96.38 84 ILE A C 1
ATOM 636 O O . ILE A 1 84 ? -7.507 4.704 20.627 1.00 96.38 84 ILE A O 1
ATOM 640 N N . ILE A 1 85 ? -6.237 2.896 20.990 1.00 96.19 85 ILE A N 1
ATOM 641 C CA . ILE A 1 85 ? -6.374 2.846 22.444 1.00 96.19 85 ILE A CA 1
ATOM 642 C C . ILE A 1 85 ? -4.962 2.991 23.028 1.00 96.19 85 ILE A C 1
ATOM 644 O O . ILE A 1 85 ? -4.217 2.009 23.041 1.00 96.19 85 ILE A O 1
ATOM 648 N N . PRO A 1 86 ? -4.556 4.194 23.483 1.00 92.31 86 PRO A N 1
ATOM 649 C CA . PRO A 1 86 ? -3.173 4.464 23.885 1.00 92.31 86 PRO A CA 1
ATOM 650 C C . PRO A 1 86 ? -2.625 3.519 24.959 1.00 92.31 86 PRO A C 1
ATOM 652 O O . PRO A 1 86 ? -1.473 3.105 24.846 1.00 92.31 86 PRO A O 1
ATOM 655 N N . GLU A 1 87 ? -3.455 3.130 25.928 1.00 92.50 87 GLU A N 1
ATOM 656 C CA . GLU A 1 87 ? -3.110 2.198 27.019 1.00 92.50 87 GLU A CA 1
ATOM 657 C C . GLU A 1 87 ? -2.968 0.735 26.563 1.00 92.50 87 GLU A C 1
ATOM 659 O O . GLU A 1 87 ? -2.407 -0.111 27.265 1.00 92.50 87 GLU A O 1
ATOM 664 N N . GLY A 1 88 ? -3.487 0.435 25.373 1.00 95.12 88 GLY A N 1
ATOM 665 C CA . GLY A 1 88 ? -3.556 -0.897 24.804 1.00 95.12 88 GLY A CA 1
ATOM 666 C C . GLY A 1 88 ? -4.544 -1.834 25.506 1.00 95.12 88 GLY A C 1
ATOM 667 O O . GLY A 1 88 ? -4.868 -1.699 26.686 1.00 95.12 88 GLY A O 1
ATOM 668 N N . VAL A 1 89 ? -5.002 -2.833 24.761 1.00 97.12 89 VAL A N 1
ATOM 669 C CA . VAL A 1 89 ? -5.919 -3.880 25.226 1.00 97.12 89 VAL A CA 1
ATOM 670 C C . VAL A 1 89 ? -5.306 -5.241 24.932 1.00 97.12 89 VAL A C 1
ATOM 672 O O . VAL A 1 89 ? -4.646 -5.421 23.904 1.00 97.12 89 VAL A O 1
ATOM 675 N N . ASP A 1 90 ? -5.505 -6.202 25.833 1.00 95.62 90 ASP A N 1
ATOM 676 C CA . ASP A 1 90 ? -5.184 -7.590 25.520 1.00 95.62 90 ASP A CA 1
ATOM 677 C C . ASP A 1 90 ? -6.137 -8.092 24.429 1.00 95.62 90 ASP A C 1
ATOM 679 O O . ASP A 1 90 ? -7.345 -8.242 24.625 1.00 95.62 90 ASP A O 1
ATOM 683 N N . PHE A 1 91 ? -5.567 -8.303 23.248 1.00 95.69 91 PHE A N 1
ATOM 684 C CA . PHE A 1 91 ? -6.275 -8.774 22.068 1.00 95.69 91 PHE A CA 1
ATOM 685 C C . PHE A 1 91 ? -5.738 -10.134 21.604 1.00 95.69 91 PHE A C 1
ATOM 687 O O . PHE A 1 91 ? -5.979 -10.534 20.466 1.00 95.69 91 PHE A O 1
ATOM 694 N N . ALA A 1 92 ? -5.019 -10.859 22.470 1.00 93.38 92 ALA A N 1
ATOM 695 C CA . ALA A 1 92 ? -4.336 -12.110 22.143 1.00 93.38 92 ALA A CA 1
ATOM 696 C C . ALA A 1 92 ? -3.508 -11.998 20.847 1.00 93.38 92 ALA A C 1
ATOM 698 O O . ALA A 1 92 ? -3.707 -12.767 19.902 1.00 93.38 92 ALA A O 1
ATOM 699 N N . SER A 1 93 ? -2.648 -10.980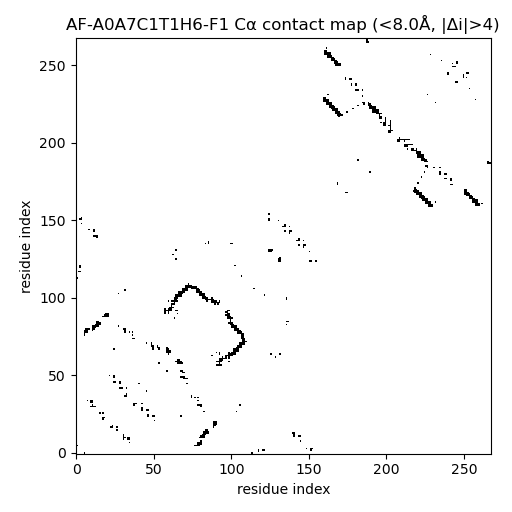 20.752 1.00 91.12 93 SER A N 1
ATOM 700 C CA . SER A 1 93 ? -1.757 -10.819 19.600 1.00 91.12 93 SER A CA 1
ATOM 701 C C . SER A 1 93 ? -0.748 -11.964 19.514 1.00 91.12 93 SER A C 1
ATOM 703 O O . SER A 1 93 ? -0.424 -12.606 20.513 1.00 91.12 93 SER A O 1
ATOM 705 N N . LEU A 1 94 ? -0.220 -12.202 18.312 1.00 87.06 94 LEU A N 1
ATOM 706 C CA . LEU A 1 94 ? 0.752 -13.274 18.052 1.00 87.06 94 LEU A CA 1
ATOM 707 C C . LEU A 1 94 ? 2.026 -13.185 18.909 1.00 87.06 94 LEU A C 1
ATOM 709 O O . LEU A 1 94 ? 2.651 -14.205 19.182 1.00 87.06 94 LEU A O 1
ATOM 713 N N . ASP A 1 95 ? 2.409 -11.979 19.321 1.00 90.12 95 ASP A N 1
ATOM 714 C CA . ASP A 1 95 ? 3.583 -11.705 20.155 1.00 90.12 95 ASP A CA 1
ATOM 715 C C . ASP A 1 95 ? 3.257 -11.539 21.651 1.00 90.12 95 ASP A C 1
ATOM 717 O O . ASP A 1 95 ? 4.150 -11.237 22.441 1.00 90.12 95 ASP A O 1
ATOM 721 N N . GLY A 1 96 ? 1.988 -11.700 22.043 1.00 91.06 96 GLY A N 1
ATOM 722 C CA . GLY A 1 96 ? 1.520 -11.553 23.423 1.00 91.06 96 GLY A CA 1
ATOM 723 C C . GLY A 1 96 ? 1.504 -10.117 23.963 1.00 91.06 96 GLY A C 1
ATOM 724 O O . GLY A 1 96 ? 1.220 -9.919 25.144 1.00 91.06 96 GLY A O 1
ATOM 725 N N . GLN A 1 97 ? 1.808 -9.106 23.144 1.00 92.69 97 GLN A N 1
ATOM 726 C CA . GLN A 1 97 ? 1.781 -7.705 23.567 1.00 92.69 97 GLN A CA 1
ATOM 727 C C . GLN A 1 97 ? 0.367 -7.108 23.529 1.00 92.69 97 GLN A C 1
ATOM 729 O O . GLN A 1 97 ? -0.492 -7.482 22.731 1.00 92.69 97 GLN A O 1
ATOM 734 N N . LYS A 1 98 ? 0.118 -6.089 24.359 1.00 95.19 98 LYS A N 1
ATOM 735 C CA . LYS A 1 98 ? -1.132 -5.324 24.262 1.00 95.19 98 LYS A CA 1
ATOM 736 C C . LYS A 1 98 ? -1.237 -4.640 22.904 1.00 95.19 98 LYS A C 1
ATOM 738 O O . LYS A 1 98 ? -0.295 -4.000 22.443 1.00 95.19 98 LYS A O 1
ATOM 743 N N . THR A 1 99 ? -2.417 -4.707 22.301 1.00 95.44 99 THR A N 1
ATOM 744 C CA . THR A 1 99 ? -2.718 -4.018 21.046 1.00 95.44 99 THR A CA 1
ATOM 745 C C . THR A 1 99 ? -3.203 -2.602 21.319 1.00 95.44 99 THR A C 1
ATOM 747 O O . THR A 1 99 ? -4.132 -2.404 22.096 1.00 95.44 99 THR A O 1
ATOM 750 N N . ARG A 1 100 ? -2.591 -1.617 20.660 1.00 95.31 100 ARG A N 1
ATOM 751 C CA . ARG A 1 100 ? -2.908 -0.187 20.769 1.00 95.31 100 ARG A CA 1
ATOM 752 C C . ARG A 1 100 ? -3.622 0.342 19.529 1.00 95.31 100 ARG A C 1
ATOM 754 O O . ARG A 1 100 ? -4.436 1.246 19.656 1.00 95.31 100 ARG A O 1
ATOM 761 N N . ALA A 1 101 ? -3.344 -0.206 18.347 1.00 94.44 101 ALA A N 1
ATOM 762 C CA . ALA A 1 101 ? -3.968 0.199 17.091 1.00 94.44 101 ALA A CA 1
ATOM 763 C C . ALA A 1 101 ? -4.787 -0.940 16.474 1.00 94.44 101 ALA A C 1
ATOM 765 O O . ALA A 1 101 ? -4.286 -2.044 16.267 1.00 94.44 101 ALA A O 1
ATOM 766 N N . PHE A 1 102 ? -6.037 -0.648 16.130 1.00 96.12 102 PHE A N 1
ATOM 767 C CA . PHE A 1 102 ? -6.983 -1.597 15.553 1.00 96.12 102 PHE A CA 1
ATOM 768 C C . PHE A 1 102 ? -7.419 -1.108 14.172 1.00 96.12 102 PHE A C 1
ATOM 770 O O . PHE A 1 102 ? -8.290 -0.244 14.052 1.00 96.12 102 PHE A O 1
ATOM 777 N N . PHE A 1 103 ? -6.796 -1.659 13.129 1.00 95.19 103 PHE A N 1
ATOM 778 C CA . PHE A 1 103 ? -7.124 -1.378 11.731 1.00 95.19 103 PHE A CA 1
ATOM 779 C C . PHE A 1 103 ? -8.251 -2.288 11.277 1.00 95.19 103 PHE A C 1
ATOM 781 O O . PHE A 1 103 ? -8.005 -3.432 10.902 1.00 95.19 103 PHE A O 1
ATOM 788 N N . PHE A 1 104 ? -9.489 -1.810 11.319 1.00 96.81 104 PHE A N 1
ATOM 789 C CA . PHE A 1 104 ? -10.620 -2.678 11.029 1.00 96.81 104 PHE A CA 1
ATOM 790 C C . PHE A 1 104 ? -11.103 -2.578 9.586 1.00 96.81 104 PHE A C 1
ATOM 792 O O . PHE A 1 104 ? -11.026 -1.521 8.957 1.00 96.81 104 PHE A O 1
ATOM 799 N N . ILE A 1 105 ? -11.612 -3.699 9.070 1.00 96.94 105 ILE A N 1
ATOM 800 C CA . ILE A 1 105 ? -12.112 -3.821 7.698 1.00 96.94 105 ILE A CA 1
ATOM 801 C C . ILE A 1 105 ? -13.463 -4.539 7.716 1.00 96.94 105 ILE A C 1
ATOM 803 O O . ILE A 1 105 ? -13.552 -5.714 8.067 1.00 96.94 105 ILE A O 1
ATOM 807 N N . VAL A 1 106 ? -14.517 -3.860 7.278 1.00 97.50 106 VAL A N 1
ATOM 808 C CA . VAL A 1 106 ? -15.822 -4.477 7.014 1.00 97.50 106 VAL A CA 1
ATOM 809 C C . VAL A 1 106 ? -16.052 -4.429 5.512 1.00 97.50 106 VAL A C 1
ATOM 811 O O . VAL A 1 106 ? -16.079 -3.353 4.917 1.00 97.50 106 VAL A O 1
ATOM 814 N N . GLY A 1 107 ? -16.136 -5.598 4.880 1.00 95.88 107 GLY A N 1
ATOM 815 C CA . GLY A 1 107 ? -16.160 -5.707 3.424 1.00 95.88 107 GLY A CA 1
ATOM 816 C C . GLY A 1 107 ? -17.331 -6.515 2.872 1.00 95.88 107 GLY A C 1
ATOM 817 O O . GLY A 1 107 ? -17.937 -7.307 3.590 1.00 95.88 107 GLY A O 1
ATOM 818 N N . PRO A 1 108 ? -17.651 -6.356 1.583 1.00 95.44 108 PRO A N 1
ATOM 819 C CA . PRO A 1 108 ? -18.648 -7.173 0.914 1.00 95.44 108 PRO A CA 1
ATOM 820 C C . PRO A 1 108 ? -18.126 -8.591 0.648 1.00 95.44 108 PRO A C 1
ATOM 822 O O . PRO A 1 108 ? -17.007 -8.784 0.164 1.00 95.44 108 PRO A O 1
ATOM 825 N N . GLU A 1 109 ? -18.955 -9.597 0.923 1.00 93.31 109 GLU A N 1
ATOM 826 C CA . GLU A 1 109 ? -18.598 -11.015 0.753 1.00 93.31 109 GLU A CA 1
ATOM 827 C C . GLU A 1 109 ? -18.218 -11.370 -0.699 1.00 93.31 109 GLU A C 1
ATOM 829 O O . GLU A 1 109 ? -17.298 -12.152 -0.946 1.00 93.31 109 GLU A O 1
ATOM 834 N N . ASN A 1 110 ? -18.853 -10.724 -1.681 1.00 91.56 110 ASN A N 1
ATOM 835 C CA . ASN A 1 110 ? -18.619 -10.977 -3.104 1.00 91.56 110 ASN A CA 1
ATOM 836 C C . ASN A 1 110 ? -17.339 -10.325 -3.673 1.00 91.56 110 ASN A C 1
ATOM 838 O O . ASN A 1 110 ? -17.015 -10.568 -4.835 1.00 91.56 110 ASN A O 1
ATOM 842 N N . LYS A 1 111 ? -16.579 -9.533 -2.896 1.00 89.88 111 LYS A N 1
ATOM 843 C CA . LYS A 1 111 ? -15.321 -8.901 -3.358 1.00 89.88 111 LYS A CA 1
ATOM 844 C C . LYS A 1 111 ? -14.082 -9.438 -2.638 1.00 89.88 111 LYS A C 1
ATOM 846 O O . LYS A 1 111 ? -13.187 -8.680 -2.262 1.00 89.88 111 LYS A O 1
ATOM 851 N N . ARG A 1 112 ? -13.981 -10.764 -2.502 1.00 86.31 112 ARG A N 1
ATOM 852 C CA . ARG A 1 112 ? -12.864 -11.454 -1.824 1.00 86.31 112 ARG A CA 1
ATOM 853 C C . ARG A 1 112 ? -11.470 -10.992 -2.270 1.00 86.31 112 ARG A C 1
ATOM 855 O O . ARG A 1 112 ? -10.622 -10.724 -1.424 1.00 86.31 112 ARG A O 1
ATOM 862 N N . ASN A 1 113 ? -11.227 -10.853 -3.574 1.00 83.12 113 ASN A N 1
ATOM 863 C CA . ASN A 1 113 ? -9.915 -10.418 -4.078 1.00 83.12 113 ASN A CA 1
ATOM 864 C C . ASN A 1 113 ? -9.557 -9.000 -3.615 1.00 83.12 113 ASN A C 1
ATOM 866 O O . ASN A 1 113 ? -8.418 -8.745 -3.233 1.00 83.12 113 ASN A O 1
ATOM 870 N N . GLN A 1 114 ? -10.532 -8.088 -3.590 1.00 82.94 114 GLN A N 1
ATOM 871 C CA . GLN A 1 114 ? -10.321 -6.727 -3.091 1.00 82.94 114 GLN A CA 1
ATOM 872 C C . GLN A 1 114 ? -10.071 -6.725 -1.582 1.00 82.94 114 GLN A C 1
ATOM 874 O O . GLN A 1 114 ? -9.199 -6.005 -1.108 1.00 82.94 114 GLN A O 1
ATOM 879 N N . HIS A 1 115 ? -10.755 -7.593 -0.834 1.00 86.31 115 HIS A N 1
ATOM 880 C CA . HIS A 1 115 ? -10.512 -7.760 0.596 1.00 86.31 115 HIS A CA 1
ATOM 881 C C . HIS A 1 115 ? -9.055 -8.176 0.867 1.00 86.31 115 HIS A C 1
ATOM 883 O O . HIS A 1 115 ? -8.372 -7.549 1.675 1.00 86.31 115 HIS A O 1
ATOM 889 N N . ILE A 1 116 ? -8.537 -9.165 0.127 1.00 86.00 116 ILE A N 1
ATOM 890 C CA . ILE A 1 116 ? -7.132 -9.597 0.229 1.00 86.00 116 ILE A CA 1
ATOM 891 C C . ILE A 1 116 ? -6.174 -8.451 -0.131 1.00 86.00 116 ILE A C 1
ATOM 893 O O . ILE A 1 116 ? -5.154 -8.269 0.533 1.00 86.00 116 ILE A O 1
ATOM 897 N N . GLN A 1 117 ? -6.498 -7.644 -1.144 1.00 82.44 117 GLN A N 1
ATOM 898 C CA . GLN A 1 117 ? -5.687 -6.480 -1.519 1.00 82.44 117 GLN A CA 1
ATOM 899 C C . GLN A 1 117 ? -5.629 -5.422 -0.407 1.00 82.44 117 GLN A C 1
ATOM 901 O O . GLN A 1 117 ? -4.544 -4.906 -0.129 1.00 82.44 117 GLN A O 1
ATOM 906 N N . ILE A 1 118 ? -6.760 -5.129 0.246 1.00 87.12 118 ILE A N 1
ATOM 907 C CA . ILE A 1 118 ? -6.842 -4.193 1.378 1.00 87.12 118 ILE A CA 1
ATOM 908 C C . ILE A 1 118 ? -6.051 -4.738 2.567 1.00 87.12 118 ILE A C 1
ATOM 910 O O . ILE A 1 118 ? -5.188 -4.031 3.081 1.00 87.12 118 ILE A O 1
ATOM 914 N N . LEU A 1 119 ? -6.262 -6.004 2.946 1.00 88.38 119 LEU A N 1
ATOM 915 C CA . LEU A 1 119 ? -5.493 -6.665 4.006 1.00 88.38 119 LEU A CA 1
ATOM 916 C C . LEU A 1 119 ? -3.992 -6.584 3.730 1.00 88.38 119 LEU A C 1
ATOM 918 O O . LEU A 1 119 ? -3.226 -6.162 4.585 1.00 88.38 119 LEU A O 1
ATOM 922 N N . SER A 1 120 ? -3.573 -6.899 2.506 1.00 83.19 120 SER A N 1
ATOM 923 C CA . SER A 1 120 ? -2.175 -6.819 2.088 1.00 83.19 120 SER A CA 1
ATOM 924 C C . SER A 1 120 ? -1.615 -5.390 2.171 1.00 83.19 120 SER A C 1
ATOM 926 O O . SER A 1 120 ? -0.457 -5.199 2.542 1.00 83.19 120 SER A O 1
ATOM 928 N N . ALA A 1 121 ? -2.417 -4.374 1.834 1.00 81.94 121 ALA A N 1
ATOM 929 C CA . ALA A 1 121 ? -2.028 -2.969 1.946 1.00 81.94 121 ALA A CA 1
ATOM 930 C C . ALA A 1 121 ? -1.876 -2.524 3.402 1.00 81.94 121 ALA A C 1
ATOM 932 O O . ALA A 1 121 ? -0.859 -1.919 3.738 1.00 81.94 121 ALA A O 1
ATOM 933 N N . VAL A 1 122 ? -2.831 -2.891 4.257 1.00 84.75 122 VAL A N 1
ATOM 934 C CA . VAL A 1 122 ? -2.773 -2.642 5.698 1.00 84.75 122 VAL A CA 1
ATOM 935 C C . VAL A 1 122 ? -1.571 -3.372 6.297 1.00 84.75 122 VAL A C 1
ATOM 937 O O . VAL A 1 122 ? -0.705 -2.729 6.865 1.00 84.75 122 VAL A O 1
ATOM 940 N N . SER A 1 123 ? -1.387 -4.673 6.066 1.00 83.50 123 SER A N 1
ATOM 941 C CA . SER A 1 123 ? -0.218 -5.402 6.580 1.00 83.50 123 SER A CA 1
ATOM 942 C C . SER A 1 123 ? 1.121 -4.789 6.151 1.00 83.50 123 SER A C 1
ATOM 944 O O . SER A 1 123 ? 2.056 -4.786 6.943 1.00 83.50 123 SER A O 1
ATOM 946 N N . ARG A 1 124 ? 1.246 -4.249 4.927 1.00 78.56 124 ARG A N 1
ATOM 947 C CA . ARG A 1 124 ? 2.469 -3.542 4.495 1.00 78.56 124 ARG A CA 1
ATOM 948 C C . ARG A 1 124 ? 2.697 -2.238 5.250 1.00 78.56 124 ARG A C 1
ATOM 950 O O . ARG A 1 124 ? 3.833 -1.983 5.630 1.00 78.56 124 ARG A O 1
ATOM 957 N N . LEU A 1 125 ? 1.645 -1.445 5.451 1.00 76.69 125 LEU A N 1
ATOM 958 C CA . LEU A 1 125 ? 1.707 -0.225 6.257 1.00 76.69 125 LEU A CA 1
ATOM 959 C C . LEU A 1 125 ? 2.235 -0.535 7.665 1.00 76.69 125 LEU A C 1
ATOM 961 O O . LEU A 1 125 ? 3.067 0.189 8.193 1.00 76.69 125 LEU A O 1
ATOM 965 N N . LEU A 1 126 ? 1.796 -1.660 8.227 1.00 76.00 126 LEU A N 1
ATOM 966 C CA . LEU A 1 126 ? 2.088 -2.061 9.602 1.00 76.00 126 LEU A CA 1
ATOM 967 C C . LEU A 1 126 ? 3.424 -2.799 9.773 1.00 76.00 126 LEU A C 1
ATOM 969 O O . LEU A 1 126 ? 3.843 -3.041 10.900 1.00 76.00 126 LEU A O 1
ATOM 973 N N . LYS A 1 127 ? 4.115 -3.155 8.678 1.00 75.19 127 LYS A N 1
ATOM 974 C CA . LYS A 1 127 ? 5.441 -3.800 8.737 1.00 75.19 127 LYS A CA 1
ATOM 975 C C . L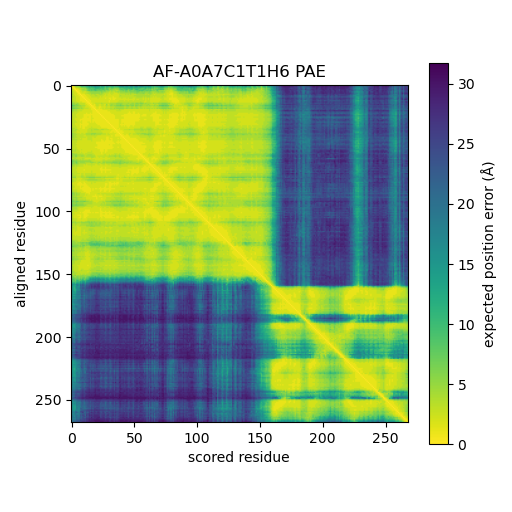YS A 1 127 ? 6.549 -2.866 9.217 1.00 75.19 127 LYS A C 1
ATOM 977 O O . LYS A 1 127 ? 7.587 -3.361 9.640 1.00 75.19 127 LYS A O 1
ATOM 982 N N . SER A 1 128 ? 6.369 -1.554 9.083 1.00 81.69 128 SER A N 1
ATOM 983 C CA . SER A 1 128 ? 7.338 -0.548 9.512 1.00 81.69 128 SER A CA 1
ATOM 984 C C . SER A 1 128 ? 7.021 -0.138 10.952 1.00 81.69 128 SER A C 1
ATOM 986 O O . SER A 1 128 ? 6.002 0.520 11.172 1.00 81.69 128 SER A O 1
ATOM 988 N N . PRO A 1 129 ? 7.867 -0.483 11.944 1.00 80.81 129 PRO A N 1
ATOM 989 C CA . PRO A 1 129 ? 7.624 -0.089 13.331 1.00 80.81 129 PRO A CA 1
ATOM 990 C C . PRO A 1 129 ? 7.528 1.433 13.487 1.00 80.81 129 PRO A C 1
ATOM 992 O O . PRO A 1 129 ? 6.715 1.921 14.263 1.00 80.81 129 PRO A O 1
ATOM 995 N N . ALA A 1 130 ? 8.304 2.187 12.700 1.00 84.81 130 ALA A N 1
ATOM 996 C CA . ALA A 1 130 ? 8.272 3.647 12.698 1.00 84.81 130 ALA A CA 1
ATOM 997 C C . ALA A 1 130 ? 6.917 4.203 12.227 1.00 84.81 130 ALA A C 1
ATOM 999 O O . ALA A 1 130 ? 6.390 5.131 12.840 1.00 84.81 130 ALA A O 1
ATOM 1000 N N . ASP A 1 131 ? 6.329 3.621 11.177 1.00 84.38 131 ASP A N 1
ATOM 1001 C CA . ASP A 1 131 ? 5.029 4.058 10.654 1.00 84.38 131 ASP A CA 1
ATOM 1002 C C . ASP A 1 131 ? 3.898 3.711 11.630 1.00 84.38 131 ASP A C 1
ATOM 1004 O O . ASP A 1 131 ? 3.013 4.532 11.886 1.00 84.38 131 ASP A O 1
ATOM 1008 N N . SER A 1 132 ? 3.968 2.525 12.237 1.00 83.44 132 SER A N 1
ATOM 1009 C CA . SER A 1 132 ? 3.037 2.076 13.272 1.00 83.44 132 SER A CA 1
ATOM 1010 C C . SER A 1 132 ? 3.084 2.968 14.514 1.00 83.44 132 SER A C 1
ATOM 1012 O O . SER A 1 132 ? 2.038 3.446 14.958 1.00 83.44 132 SER A O 1
ATOM 1014 N N . SER A 1 133 ? 4.278 3.270 15.039 1.00 86.81 133 SER A N 1
ATOM 1015 C CA . SER A 1 133 ? 4.444 4.203 16.162 1.00 86.81 133 SER A CA 1
ATOM 1016 C C . SER A 1 133 ? 3.927 5.592 15.812 1.00 86.81 133 SER A C 1
ATOM 1018 O O . SER A 1 133 ? 3.165 6.177 16.578 1.00 86.81 133 SER A O 1
ATOM 1020 N N . ARG A 1 134 ? 4.237 6.088 14.608 1.00 88.25 134 ARG A N 1
ATOM 1021 C CA . ARG A 1 134 ? 3.743 7.382 14.129 1.00 88.25 134 ARG A CA 1
ATOM 1022 C C . ARG A 1 134 ? 2.217 7.437 14.124 1.00 88.25 134 ARG A C 1
ATOM 1024 O O . ARG A 1 134 ? 1.656 8.472 14.466 1.00 88.25 134 ARG A O 1
ATOM 1031 N N . LEU A 1 135 ? 1.526 6.362 13.758 1.00 88.19 135 LEU A N 1
ATOM 1032 C CA . LEU A 1 135 ? 0.065 6.314 13.830 1.00 88.19 135 LEU A CA 1
ATOM 1033 C C . LEU A 1 135 ? -0.429 6.297 15.280 1.00 88.19 135 LEU A C 1
ATOM 1035 O O . LEU A 1 135 ? -1.286 7.100 15.631 1.00 88.19 135 LEU A O 1
ATOM 1039 N N . ILE A 1 136 ? 0.143 5.431 16.119 1.00 89.31 136 ILE A N 1
ATOM 1040 C CA . ILE A 1 136 ? -0.246 5.254 17.527 1.00 89.31 136 ILE A CA 1
ATOM 1041 C C . ILE A 1 136 ? -0.057 6.538 18.352 1.00 89.31 136 ILE A C 1
ATOM 1043 O O . ILE A 1 136 ? -0.867 6.837 19.224 1.00 89.31 136 ILE A O 1
ATOM 1047 N N . GLU A 1 137 ? 0.992 7.307 18.070 1.00 90.94 137 GLU A N 1
ATOM 1048 C CA . GLU A 1 137 ? 1.357 8.543 18.775 1.00 90.94 137 GLU A CA 1
ATOM 1049 C C . GLU A 1 137 ? 0.669 9.791 18.200 1.00 90.94 137 GLU A C 1
ATOM 1051 O O . GLU A 1 137 ? 1.150 10.916 18.369 1.00 90.94 137 GLU A O 1
ATOM 1056 N N . ALA A 1 138 ? -0.407 9.633 17.428 1.00 91.50 138 ALA A N 1
ATOM 1057 C CA . ALA A 1 138 ? -1.194 10.779 16.990 1.00 91.50 138 ALA A CA 1
ATOM 1058 C C . ALA A 1 138 ? -1.864 11.446 18.214 1.00 91.50 138 ALA A C 1
ATOM 1060 O O . ALA A 1 138 ? -2.521 10.749 18.986 1.00 91.50 138 ALA A O 1
ATOM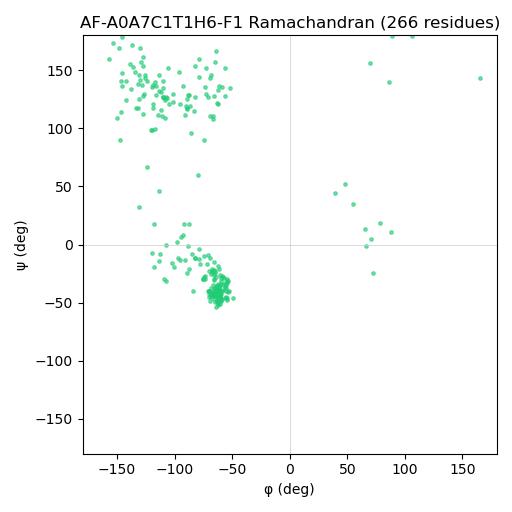 1061 N N . PRO A 1 139 ? -1.709 12.769 18.417 1.00 91.00 139 PRO A N 1
ATOM 1062 C CA . PRO A 1 139 ? -2.302 13.469 19.560 1.00 91.00 139 PRO A CA 1
ATOM 1063 C C . PRO A 1 139 ? -3.817 13.666 19.417 1.00 91.00 139 PRO A C 1
ATOM 1065 O O . PRO A 1 139 ? -4.532 13.730 20.414 1.00 91.00 139 PRO A O 1
ATOM 1068 N N . ASP A 1 140 ? -4.309 13.746 18.180 1.00 91.81 140 ASP A N 1
ATOM 1069 C CA . ASP A 1 140 ? -5.704 14.017 17.849 1.00 91.81 140 ASP A CA 1
ATOM 1070 C C . ASP A 1 140 ? -6.123 13.321 16.542 1.00 91.81 140 ASP A C 1
ATOM 1072 O O . ASP A 1 140 ? -5.312 12.740 15.806 1.00 91.81 140 ASP A O 1
ATOM 1076 N N . LYS A 1 141 ? -7.435 13.330 16.286 1.00 90.62 141 LYS A N 1
ATOM 1077 C CA . LYS A 1 141 ? -8.060 12.628 15.161 1.00 90.62 141 LYS A CA 1
ATOM 1078 C C . LYS A 1 141 ? -7.619 13.209 13.816 1.00 90.62 141 LYS A C 1
ATOM 1080 O O . LYS A 1 141 ? -7.425 12.454 12.862 1.00 90.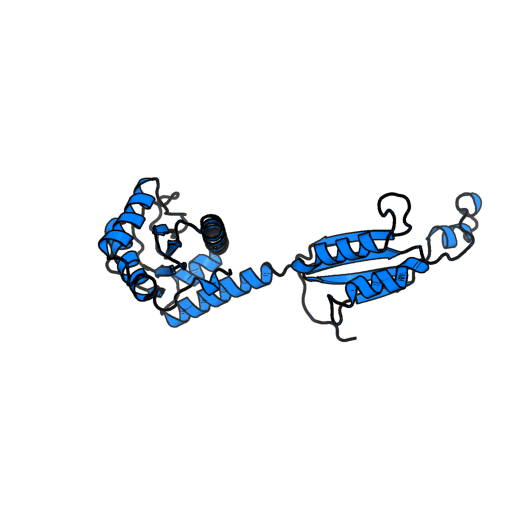62 141 LYS A O 1
ATOM 1085 N N . GLU A 1 142 ? -7.474 14.523 13.731 1.00 90.62 142 GLU A N 1
ATOM 1086 C CA . GLU A 1 142 ? -7.032 15.249 12.544 1.00 90.62 142 GLU A CA 1
ATOM 1087 C C . GLU A 1 142 ? -5.609 14.828 12.163 1.00 90.62 142 GLU A C 1
ATOM 1089 O O . GLU A 1 142 ? -5.374 14.363 11.046 1.00 90.62 142 GLU A O 1
ATOM 1094 N N . THR A 1 143 ? -4.690 14.848 13.124 1.00 92.31 143 THR A N 1
ATOM 1095 C CA . THR A 1 143 ? -3.307 14.406 12.951 1.00 92.31 143 THR A CA 1
ATOM 1096 C C . THR A 1 143 ? -3.243 12.924 12.592 1.00 92.31 143 THR A C 1
ATOM 1098 O O . THR A 1 143 ? -2.447 12.524 11.741 1.00 92.31 143 THR A O 1
ATOM 1101 N N . LEU A 1 144 ? -4.087 12.082 13.197 1.00 91.44 144 LEU A N 1
ATOM 1102 C CA . LEU A 1 144 ? -4.170 10.667 12.835 1.00 91.44 144 LEU A CA 1
ATOM 1103 C C . LEU A 1 144 ? -4.572 10.484 11.372 1.00 91.44 144 LEU A C 1
ATOM 1105 O O . LEU A 1 144 ? -3.959 9.696 10.650 1.00 91.44 144 LEU A O 1
ATOM 1109 N N . LYS A 1 145 ? -5.591 11.225 10.933 1.00 89.25 145 LYS A N 1
ATOM 1110 C CA . LYS A 1 145 ? -6.064 11.211 9.551 1.00 89.25 145 LYS A CA 1
ATOM 1111 C C . LYS A 1 145 ? -4.952 11.635 8.596 1.00 89.25 145 LYS A C 1
ATOM 1113 O O . LYS A 1 145 ? -4.710 10.938 7.615 1.00 89.25 145 LYS A O 1
ATOM 1118 N N . GLU A 1 146 ? -4.256 12.730 8.884 1.00 88.38 146 GLU A N 1
ATOM 1119 C CA . GLU A 1 146 ? -3.140 13.217 8.067 1.00 88.38 146 GLU A CA 1
ATOM 1120 C C . GLU A 1 146 ? -1.986 12.214 8.004 1.00 88.38 146 GLU A C 1
ATOM 1122 O O . GLU A 1 146 ? -1.488 11.900 6.921 1.00 88.38 146 GLU A O 1
ATOM 1127 N N . ARG A 1 147 ? -1.582 11.652 9.149 1.00 88.88 147 ARG A N 1
ATOM 1128 C CA . ARG A 1 147 ? -0.538 10.621 9.216 1.00 88.88 147 ARG A CA 1
ATOM 1129 C C . ARG A 1 147 ? -0.941 9.390 8.415 1.00 88.88 147 ARG A C 1
ATOM 1131 O O . ARG A 1 147 ? -0.157 8.937 7.589 1.00 88.88 147 ARG A O 1
ATOM 1138 N N . PHE A 1 148 ? -2.166 8.899 8.573 1.00 85.56 148 PHE A N 1
ATOM 1139 C CA . PHE A 1 148 ? -2.643 7.743 7.821 1.00 85.56 148 PHE A CA 1
ATOM 1140 C C . PHE A 1 148 ? -2.700 8.021 6.316 1.00 85.56 148 PHE A C 1
ATOM 1142 O O . PHE A 1 148 ? -2.140 7.256 5.534 1.00 85.56 148 PHE A O 1
ATOM 1149 N N . LEU A 1 149 ? -3.294 9.141 5.894 1.00 84.12 149 LEU A N 1
ATOM 1150 C CA . LEU A 1 14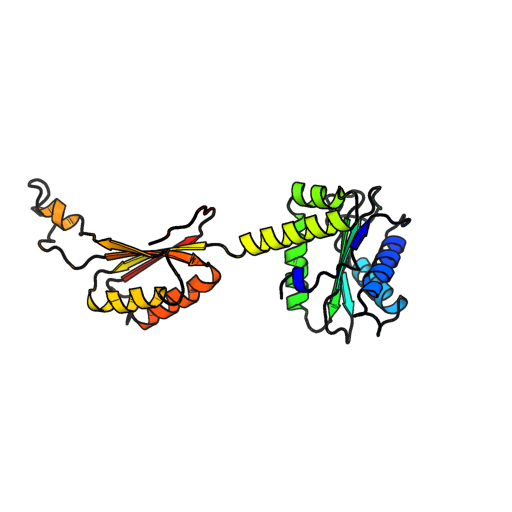9 ? -3.353 9.517 4.480 1.00 84.12 149 LEU A CA 1
ATOM 1151 C C . LEU A 1 149 ? -1.955 9.698 3.883 1.00 84.12 149 LEU A C 1
ATOM 1153 O O . LEU A 1 149 ? -1.699 9.175 2.801 1.00 84.12 149 LEU A O 1
ATOM 1157 N N . SER A 1 150 ? -1.039 10.373 4.585 1.00 83.69 150 SER A N 1
ATOM 1158 C CA . SER A 1 150 ? 0.335 10.563 4.107 1.00 83.69 150 SER A CA 1
ATOM 1159 C C . SER A 1 150 ? 1.078 9.239 3.950 1.00 83.69 150 SER A C 1
ATOM 1161 O O . SER A 1 150 ? 1.750 9.049 2.941 1.00 83.69 150 SER A O 1
ATOM 1163 N N . LEU A 1 151 ? 0.918 8.294 4.881 1.00 79.31 151 LEU A N 1
ATOM 1164 C CA . LEU A 1 151 ? 1.557 6.984 4.793 1.00 79.31 151 LEU A CA 1
ATOM 1165 C C . LEU A 1 151 ? 0.993 6.151 3.641 1.00 79.31 151 LEU A C 1
ATOM 1167 O O . LEU A 1 151 ? 1.753 5.550 2.882 1.00 79.31 151 LEU A O 1
ATOM 1171 N N . VAL A 1 152 ? -0.331 6.147 3.462 1.00 74.50 152 VAL A N 1
ATOM 1172 C CA . VAL A 1 152 ? -0.953 5.422 2.350 1.00 74.50 152 VAL A CA 1
ATOM 1173 C C . VAL A 1 152 ? -0.575 6.055 1.009 1.00 74.50 152 VAL A C 1
ATOM 1175 O O . VAL A 1 152 ? -0.229 5.325 0.086 1.00 74.50 152 VAL A O 1
ATOM 1178 N N . GLN A 1 153 ? -0.549 7.387 0.900 1.00 69.50 153 GLN A N 1
ATOM 1179 C CA . GLN A 1 153 ? -0.111 8.094 -0.310 1.00 69.50 153 GLN A CA 1
ATOM 1180 C C . GLN A 1 153 ? 1.381 7.906 -0.599 1.00 69.50 153 GLN A C 1
ATOM 1182 O O . GLN A 1 153 ? 1.754 7.722 -1.754 1.00 69.50 153 GLN A O 1
ATOM 1187 N N . TYR A 1 154 ? 2.241 7.932 0.422 1.00 63.88 154 TYR A N 1
ATOM 1188 C CA . TYR A 1 154 ? 3.672 7.659 0.286 1.00 63.88 154 TYR A CA 1
ATOM 1189 C C . TYR A 1 154 ? 3.909 6.235 -0.226 1.00 63.88 154 TYR A C 1
ATOM 1191 O O . TYR A 1 154 ? 4.668 6.038 -1.171 1.00 63.88 154 TYR A O 1
ATOM 1199 N N . LYS A 1 155 ? 3.189 5.246 0.317 1.00 62.44 155 LYS A N 1
ATOM 1200 C CA . LYS A 1 155 ? 3.281 3.848 -0.123 1.00 62.44 155 LYS A CA 1
ATOM 1201 C C . LYS A 1 155 ? 2.610 3.579 -1.478 1.00 62.44 155 LYS A C 1
ATOM 1203 O O . LYS A 1 155 ? 3.082 2.722 -2.222 1.00 62.44 155 LYS A O 1
ATOM 1208 N N . ASP A 1 156 ? 1.560 4.312 -1.851 1.00 56.16 156 ASP A N 1
ATOM 1209 C CA . ASP A 1 156 ? 1.016 4.276 -3.220 1.00 56.16 156 ASP A CA 1
ATOM 1210 C C . ASP A 1 156 ? 1.933 5.007 -4.225 1.00 56.16 156 ASP A C 1
ATOM 1212 O O . ASP A 1 156 ? 1.982 4.620 -5.392 1.00 56.16 156 ASP A O 1
ATOM 1216 N N . LYS A 1 157 ? 2.725 6.000 -3.790 1.00 50.75 157 LYS A N 1
ATOM 1217 C CA . LYS A 1 157 ? 3.823 6.574 -4.588 1.00 50.75 157 LYS A CA 1
ATOM 1218 C C . LYS A 1 157 ? 5.002 5.606 -4.727 1.00 50.75 157 LYS A C 1
ATOM 1220 O O . LYS A 1 157 ? 5.501 5.470 -5.832 1.00 50.75 157 LYS A O 1
ATOM 1225 N N . GLU A 1 158 ? 5.387 4.864 -3.683 1.00 50.69 158 GLU A N 1
ATOM 1226 C CA . GLU A 1 158 ? 6.347 3.744 -3.807 1.00 50.69 158 GLU A CA 1
ATOM 1227 C C . GLU A 1 158 ? 5.841 2.648 -4.766 1.00 50.69 158 GLU A C 1
ATOM 1229 O O . GLU A 1 158 ? 6.637 2.004 -5.446 1.00 50.69 158 GLU A O 1
ATOM 1234 N N . LYS A 1 159 ? 4.520 2.432 -4.867 1.00 48.12 159 LYS A N 1
ATOM 1235 C CA . LYS A 1 159 ? 3.928 1.533 -5.877 1.00 48.12 159 LYS A CA 1
ATOM 1236 C C . LYS A 1 159 ? 4.061 2.049 -7.307 1.00 48.12 159 LYS A C 1
ATOM 1238 O O . LYS A 1 159 ? 4.066 1.230 -8.226 1.00 48.12 159 LYS A O 1
ATOM 1243 N N . LYS A 1 160 ? 4.180 3.362 -7.513 1.00 58.34 160 LYS A N 1
ATOM 1244 C CA . LYS A 1 160 ? 4.634 3.935 -8.785 1.00 58.34 160 LYS A CA 1
ATOM 1245 C C .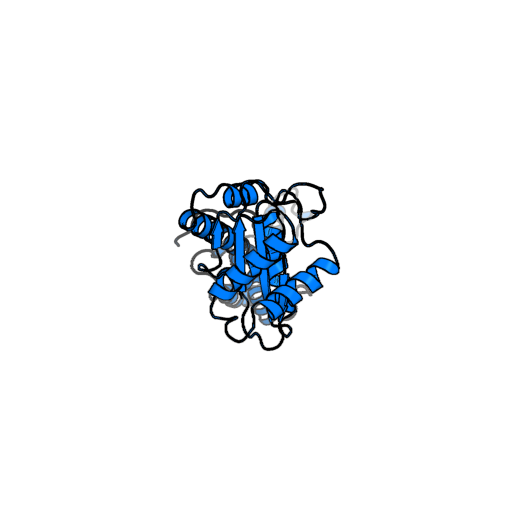 LYS A 1 160 ? 6.159 3.830 -8.858 1.00 58.34 160 LYS A C 1
ATOM 1247 O O . LYS A 1 160 ? 6.876 4.822 -8.919 1.00 58.34 160 LYS A O 1
ATOM 1252 N N . GLY A 1 161 ? 6.662 2.597 -8.786 1.00 74.12 161 GLY A N 1
ATOM 1253 C CA . GLY A 1 161 ? 8.060 2.328 -9.095 1.00 74.12 161 GLY A CA 1
ATOM 1254 C C . GLY A 1 161 ? 8.357 2.823 -10.507 1.00 74.12 161 GLY A C 1
ATOM 1255 O O . GLY A 1 161 ? 7.460 2.862 -11.350 1.00 74.12 161 GLY A O 1
ATOM 1256 N N . LYS A 1 162 ? 9.600 3.202 -10.773 1.00 84.25 162 LYS A N 1
ATOM 1257 C CA . LYS A 1 162 ? 10.053 3.508 -12.128 1.00 84.25 162 LYS A CA 1
ATOM 1258 C C . LYS A 1 162 ? 10.933 2.372 -12.627 1.00 84.25 162 LYS A C 1
ATOM 1260 O O . LYS A 1 162 ? 11.579 1.688 -11.836 1.00 84.25 162 LYS A O 1
ATOM 1265 N N . SER A 1 163 ? 10.950 2.175 -13.931 1.00 89.69 163 SER A N 1
ATOM 1266 C CA . SER A 1 163 ? 11.855 1.261 -14.604 1.00 89.69 163 SER A CA 1
ATOM 1267 C C . SER A 1 163 ? 12.768 2.058 -15.527 1.00 89.69 163 SER A C 1
ATOM 1269 O O . SER A 1 163 ? 12.309 2.954 -16.236 1.00 89.69 163 SER A O 1
ATOM 1271 N N . LEU A 1 164 ? 14.056 1.734 -15.515 1.00 92.56 164 LEU A N 1
ATOM 1272 C CA . LEU A 1 164 ? 15.004 2.188 -16.521 1.00 92.56 164 LEU A CA 1
ATOM 1273 C C . LEU A 1 164 ? 14.971 1.200 -17.686 1.00 92.56 164 LEU A C 1
ATOM 1275 O O . LEU A 1 164 ? 15.280 0.023 -17.509 1.00 92.56 164 LEU A O 1
ATOM 1279 N N . PHE A 1 165 ? 14.607 1.693 -18.859 1.00 94.19 165 PHE A N 1
ATOM 1280 C CA . PHE A 1 165 ? 14.713 0.997 -20.129 1.00 94.19 165 PHE A CA 1
ATOM 1281 C C . PHE A 1 165 ? 16.036 1.344 -20.798 1.00 94.19 165 PHE A C 1
ATOM 1283 O O . PHE A 1 165 ? 16.415 2.516 -20.859 1.00 94.19 165 PHE A O 1
ATOM 1290 N N . GLN A 1 166 ? 16.700 0.327 -21.340 1.00 96.06 166 GLN A N 1
ATOM 1291 C CA . GLN A 1 166 ? 17.783 0.489 -22.301 1.00 96.06 166 GLN A CA 1
ATOM 1292 C C . GLN A 1 166 ? 17.442 -0.373 -23.516 1.00 96.06 166 GLN A C 1
ATOM 1294 O O . GLN A 1 166 ? 17.382 -1.599 -23.415 1.00 96.06 166 GLN A O 1
ATOM 1299 N N . VAL A 1 167 ? 17.167 0.268 -24.649 1.00 95.06 167 VAL A N 1
ATOM 1300 C CA . VAL A 1 167 ? 16.850 -0.426 -25.901 1.00 95.06 167 VAL A CA 1
ATOM 1301 C C . VAL A 1 167 ? 17.992 -0.212 -26.873 1.00 95.06 167 VAL A C 1
ATOM 1303 O O . VAL A 1 167 ? 18.210 0.904 -27.336 1.00 95.06 167 VAL A O 1
ATOM 1306 N N . PHE A 1 168 ? 18.734 -1.274 -27.152 1.00 94.75 168 PHE A N 1
ATOM 1307 C CA . PHE A 1 168 ? 19.819 -1.288 -28.124 1.00 94.75 168 PHE A CA 1
ATOM 1308 C C . PHE A 1 168 ? 19.230 -1.625 -29.489 1.00 94.75 168 PHE A C 1
ATOM 1310 O O . PHE A 1 168 ? 18.506 -2.609 -29.609 1.00 94.75 168 PHE A O 1
ATOM 1317 N N . ILE A 1 169 ? 19.529 -0.812 -30.497 1.00 94.44 169 ILE A N 1
ATOM 1318 C CA . ILE A 1 169 ? 18.949 -0.911 -31.837 1.00 94.44 169 ILE A CA 1
ATOM 1319 C C . ILE A 1 169 ? 20.088 -0.849 -32.852 1.00 94.44 169 ILE A C 1
ATOM 1321 O O . ILE A 1 169 ? 20.799 0.155 -32.942 1.00 94.44 169 ILE A O 1
ATOM 1325 N N . GLN A 1 170 ? 20.257 -1.928 -33.611 1.00 92.31 170 GLN A N 1
ATOM 1326 C CA . GLN A 1 170 ? 21.272 -2.083 -34.656 1.00 92.31 170 GLN A CA 1
ATOM 1327 C C . GLN A 1 170 ? 20.690 -2.040 -36.076 1.00 92.31 170 GLN A C 1
ATOM 1329 O O . GLN A 1 170 ? 21.416 -2.136 -37.065 1.00 92.31 170 GLN A O 1
ATOM 1334 N N . ARG A 1 171 ? 19.368 -1.883 -36.172 1.00 90.94 171 ARG A N 1
ATOM 1335 C CA . ARG A 1 171 ? 18.600 -1.807 -37.410 1.00 90.94 171 ARG A CA 1
ATOM 1336 C C . ARG A 1 171 ? 17.894 -0.464 -37.509 1.00 90.94 171 ARG A C 1
ATOM 1338 O O . ARG A 1 171 ? 17.077 -0.125 -36.659 1.00 90.94 171 ARG A O 1
ATOM 1345 N N . GLU A 1 172 ? 18.254 0.302 -38.532 1.00 92.31 172 GLU A N 1
ATOM 1346 C CA . GLU A 1 172 ? 17.749 1.661 -38.751 1.00 92.31 172 GLU A CA 1
ATOM 1347 C C . GLU A 1 172 ? 16.238 1.685 -38.998 1.00 92.31 172 GLU A C 1
ATOM 1349 O O . GLU A 1 172 ? 15.547 2.573 -38.509 1.00 92.31 172 GLU A O 1
ATOM 1354 N N . ASP A 1 173 ? 15.712 0.668 -39.678 1.00 92.31 173 ASP A N 1
ATOM 1355 C CA . ASP A 1 173 ? 14.301 0.568 -40.040 1.00 92.31 173 ASP A CA 1
ATOM 1356 C C . ASP A 1 173 ? 13.360 0.381 -38.841 1.00 92.31 173 ASP A C 1
ATOM 1358 O O . ASP A 1 173 ? 12.192 0.736 -38.936 1.00 92.31 173 ASP A O 1
ATOM 1362 N N . TYR A 1 174 ? 13.863 -0.090 -37.696 1.00 93.50 174 TYR A N 1
ATOM 1363 C CA . TYR A 1 174 ? 13.076 -0.183 -36.461 1.00 93.50 174 TYR A CA 1
ATOM 1364 C C . TYR A 1 174 ? 13.166 1.066 -35.574 1.00 93.50 174 TYR A C 1
ATOM 1366 O O . TYR A 1 174 ? 12.410 1.192 -34.612 1.00 93.50 174 TYR A O 1
ATOM 1374 N N . PHE A 1 175 ? 14.107 1.978 -35.832 1.00 93.81 175 PHE A N 1
ATOM 1375 C CA . PHE A 1 175 ? 14.471 3.014 -34.865 1.00 93.81 175 PHE A CA 1
ATOM 1376 C C . PHE A 1 175 ? 13.328 3.987 -34.548 1.00 93.81 175 PHE A C 1
ATOM 1378 O O . PHE A 1 175 ? 12.987 4.160 -33.377 1.00 93.81 175 PHE A O 1
ATOM 1385 N N . GLU A 1 176 ? 12.731 4.597 -35.572 1.00 93.44 176 GLU A N 1
ATOM 1386 C CA . GLU A 1 176 ? 11.677 5.607 -35.401 1.00 93.44 176 GLU A CA 1
ATOM 1387 C C . GLU A 1 176 ? 10.410 5.009 -34.774 1.00 93.44 176 GLU A C 1
ATOM 1389 O O . GLU A 1 176 ? 9.839 5.585 -33.846 1.00 93.44 176 GLU A O 1
ATOM 1394 N N . ASP A 1 177 ? 10.019 3.807 -35.202 1.00 93.00 177 ASP A N 1
ATOM 1395 C CA . ASP A 1 177 ? 8.840 3.115 -34.676 1.00 93.00 177 ASP A CA 1
ATOM 1396 C C . ASP A 1 177 ? 9.029 2.727 -33.202 1.00 93.00 177 ASP A C 1
ATOM 1398 O O . ASP A 1 177 ? 8.133 2.919 -32.370 1.00 93.00 177 ASP A O 1
ATOM 1402 N N . ILE A 1 178 ? 10.219 2.233 -32.835 1.00 92.94 178 ILE A N 1
ATOM 1403 C CA . ILE A 1 178 ? 10.546 1.938 -31.435 1.00 92.94 178 ILE A CA 1
ATOM 1404 C C . ILE A 1 178 ? 10.570 3.229 -30.616 1.00 92.94 178 ILE A C 1
ATOM 1406 O O . ILE A 1 178 ? 10.032 3.248 -29.510 1.00 92.94 178 ILE A O 1
ATOM 1410 N N . LEU A 1 179 ? 11.135 4.322 -31.134 1.00 91.25 179 LEU A N 1
ATOM 1411 C CA . LEU A 1 179 ? 11.124 5.616 -30.449 1.00 91.25 179 LEU A CA 1
ATOM 1412 C C . LEU A 1 179 ? 9.685 6.112 -30.218 1.00 91.25 179 LEU A C 1
ATOM 1414 O O . LEU A 1 179 ? 9.348 6.579 -29.124 1.00 91.25 179 LEU A O 1
ATOM 1418 N N . GLN A 1 180 ? 8.800 5.925 -31.198 1.00 88.12 180 GLN A N 1
ATOM 1419 C CA . GLN A 1 180 ? 7.381 6.243 -31.080 1.00 88.12 180 GLN A CA 1
ATOM 1420 C C . GLN A 1 180 ? 6.658 5.361 -30.049 1.00 88.12 180 GLN A C 1
ATOM 1422 O O . GLN A 1 180 ? 5.731 5.825 -29.381 1.00 88.12 180 GLN A O 1
ATOM 1427 N N . ALA A 1 181 ? 7.098 4.118 -29.834 1.00 89.00 181 ALA A N 1
ATOM 1428 C CA . ALA A 1 181 ? 6.540 3.270 -28.781 1.00 89.00 181 ALA A CA 1
ATOM 1429 C C . ALA A 1 181 ? 6.689 3.893 -27.376 1.00 89.00 181 ALA A C 1
ATOM 1431 O O . ALA A 1 181 ? 5.839 3.651 -26.512 1.00 89.00 181 ALA A O 1
ATOM 1432 N N . PHE A 1 182 ? 7.706 4.738 -27.161 1.00 86.31 182 PHE A N 1
ATOM 1433 C CA . PHE A 1 182 ? 7.919 5.474 -25.910 1.00 86.31 182 PHE A CA 1
ATOM 1434 C C . PHE A 1 182 ? 7.213 6.839 -25.858 1.00 86.31 182 PHE A C 1
ATOM 1436 O O . PHE A 1 182 ? 6.900 7.316 -24.763 1.00 86.31 182 PHE A O 1
ATOM 1443 N N . SER A 1 183 ? 6.917 7.465 -27.002 1.00 71.81 183 SER A N 1
ATOM 1444 C CA . SER A 1 183 ? 6.391 8.842 -27.068 1.00 71.81 183 SER A CA 1
ATOM 1445 C C . SER A 1 183 ? 4.990 9.000 -26.465 1.00 71.81 183 SER A C 1
ATOM 1447 O O . SER A 1 183 ? 4.647 10.059 -25.945 1.00 71.81 183 SER A O 1
ATOM 1449 N N . ALA A 1 184 ? 4.195 7.927 -26.453 1.00 59.75 184 ALA A N 1
ATOM 1450 C CA . ALA A 1 184 ? 2.880 7.903 -25.812 1.00 59.75 184 ALA A CA 1
ATOM 1451 C C . ALA A 1 184 ? 2.932 7.728 -24.279 1.00 59.75 184 ALA A C 1
ATOM 1453 O O . ALA A 1 184 ? 1.904 7.878 -23.618 1.00 59.75 184 ALA A O 1
ATOM 1454 N N . ALA A 1 185 ? 4.090 7.371 -23.713 1.00 60.47 185 ALA A N 1
ATOM 1455 C CA . ALA A 1 185 ? 4.225 6.953 -22.316 1.00 60.47 185 ALA A CA 1
ATOM 1456 C C . ALA A 1 185 ? 5.051 7.919 -21.447 1.00 60.47 185 ALA A C 1
ATOM 1458 O O . ALA A 1 185 ? 5.018 7.798 -20.221 1.00 60.47 185 ALA A O 1
ATOM 1459 N N . VAL A 1 186 ? 5.798 8.856 -22.046 1.00 59.88 186 VAL A N 1
ATOM 1460 C CA . VAL A 1 186 ? 6.827 9.621 -21.331 1.00 59.88 186 VAL A CA 1
ATOM 1461 C C . VAL A 1 186 ? 6.999 11.030 -21.920 1.00 59.88 186 VAL A C 1
ATOM 1463 O O . VAL A 1 186 ? 7.563 11.189 -22.998 1.00 59.88 186 VAL A O 1
ATOM 1466 N N . GLN A 1 187 ? 6.571 12.075 -21.205 1.00 55.53 187 GLN A N 1
ATOM 1467 C CA . GLN A 1 187 ? 7.046 13.441 -21.471 1.00 55.53 187 GLN A CA 1
ATOM 1468 C C . GLN A 1 187 ? 8.386 13.640 -20.742 1.00 55.53 187 GLN A C 1
ATOM 1470 O O . GLN A 1 187 ? 8.425 13.591 -19.515 1.00 55.53 187 GLN A O 1
ATOM 1475 N N . GLY A 1 188 ? 9.478 13.841 -21.488 1.00 58.56 188 GLY A N 1
ATOM 1476 C CA . GLY A 1 188 ? 10.716 14.440 -20.963 1.00 58.56 188 GLY A CA 1
ATOM 1477 C C . GLY A 1 188 ? 11.768 13.524 -20.318 1.00 58.56 188 GLY A C 1
ATOM 1478 O O . GLY A 1 188 ? 12.705 14.038 -19.723 1.00 58.56 188 GLY A O 1
ATOM 1479 N N . THR A 1 189 ? 11.689 12.189 -20.408 1.00 71.88 189 THR A N 1
ATOM 1480 C CA . THR A 1 189 ? 12.731 11.298 -19.828 1.00 71.88 189 THR A CA 1
ATOM 1481 C C . THR A 1 189 ? 13.245 10.223 -20.783 1.00 71.88 189 THR A C 1
ATOM 1483 O O . THR A 1 189 ? 13.606 9.132 -20.339 1.00 71.88 189 THR A O 1
ATOM 1486 N N . ILE A 1 190 ? 13.282 10.527 -22.085 1.00 87.62 190 ILE A N 1
ATOM 1487 C CA . ILE A 1 190 ? 13.885 9.682 -23.125 1.00 87.62 190 ILE A CA 1
ATOM 1488 C C . ILE A 1 190 ? 15.159 10.365 -23.631 1.00 87.62 190 ILE A C 1
ATOM 1490 O O . ILE A 1 190 ? 15.160 11.560 -23.914 1.00 87.62 190 ILE A O 1
ATOM 1494 N N . SER A 1 191 ? 16.242 9.612 -23.771 1.00 88.88 191 SER A N 1
ATOM 1495 C CA . SER A 1 191 ? 17.492 10.064 -24.377 1.00 88.88 191 SER A CA 1
ATOM 1496 C C . SER A 1 191 ? 17.970 9.038 -25.394 1.00 88.88 191 SER A C 1
ATOM 1498 O O . SER A 1 191 ? 17.926 7.837 -25.136 1.00 88.88 191 SER A O 1
ATOM 1500 N N . VAL A 1 192 ? 18.448 9.510 -26.544 1.00 92.88 192 VAL A N 1
ATOM 1501 C CA . VAL A 1 192 ? 19.031 8.657 -27.585 1.00 92.88 192 VAL A CA 1
ATOM 1502 C C . VAL A 1 192 ? 20.542 8.848 -27.582 1.00 92.88 192 VAL A C 1
ATOM 1504 O O . VAL A 1 192 ? 21.029 9.972 -27.677 1.00 92.88 192 VAL A O 1
ATOM 1507 N N . ILE A 1 193 ? 21.283 7.747 -27.472 1.00 94.06 193 ILE A N 1
ATOM 1508 C CA . ILE A 1 193 ? 22.745 7.733 -27.528 1.00 94.06 193 ILE A CA 1
ATOM 1509 C C . ILE A 1 193 ? 23.190 7.060 -28.821 1.00 94.06 193 ILE A C 1
ATOM 1511 O O . ILE A 1 193 ? 22.826 5.919 -29.115 1.00 94.06 193 ILE A O 1
ATOM 1515 N N . GLU A 1 194 ? 24.030 7.761 -29.572 1.00 94.12 194 GLU A N 1
ATOM 1516 C CA . GLU A 1 194 ? 24.712 7.217 -30.738 1.00 94.12 194 GLU A CA 1
ATOM 1517 C C . GLU A 1 194 ? 25.951 6.433 -30.314 1.00 94.12 194 GLU A C 1
ATOM 1519 O O . GLU A 1 194 ? 26.796 6.939 -29.578 1.00 94.12 194 GLU A O 1
ATOM 1524 N N . THR A 1 195 ? 26.067 5.185 -30.767 1.00 89.38 195 THR A N 1
ATOM 1525 C CA . THR A 1 195 ? 27.180 4.306 -30.386 1.00 89.38 195 THR A CA 1
ATOM 1526 C C . THR A 1 195 ? 27.833 3.674 -31.610 1.00 89.38 195 THR A C 1
ATOM 1528 O O . THR A 1 195 ? 27.336 3.788 -32.728 1.00 89.38 195 THR A O 1
ATOM 1531 N N . ASN A 1 196 ? 28.982 3.032 -31.406 1.00 85.62 196 ASN A N 1
ATOM 1532 C CA . ASN A 1 196 ? 29.666 2.222 -32.410 1.00 85.62 196 ASN A CA 1
ATOM 1533 C C . ASN A 1 196 ? 30.108 0.908 -31.759 1.00 85.62 196 ASN A C 1
ATOM 1535 O O . ASN A 1 196 ? 30.448 0.892 -30.574 1.00 85.62 196 ASN A O 1
ATOM 1539 N N . ASN A 1 197 ? 30.151 -0.176 -32.535 1.00 82.88 197 ASN A N 1
ATOM 1540 C CA . ASN A 1 197 ? 30.703 -1.445 -32.064 1.00 82.88 197 ASN A CA 1
ATOM 1541 C C . ASN A 1 197 ? 32.195 -1.266 -31.711 1.00 82.88 197 ASN A C 1
ATOM 1543 O O . ASN A 1 197 ? 32.959 -0.687 -32.485 1.00 82.88 197 ASN A O 1
ATOM 1547 N N . ALA A 1 198 ? 32.613 -1.769 -30.545 1.00 85.81 198 ALA A N 1
ATOM 1548 C CA . ALA A 1 198 ? 34.006 -1.733 -30.101 1.00 85.81 198 ALA A CA 1
ATOM 1549 C C . ALA A 1 198 ? 34.966 -2.376 -31.119 1.00 85.81 198 ALA A C 1
ATOM 1551 O O . ALA A 1 198 ? 36.067 -1.864 -31.320 1.00 85.81 198 ALA A O 1
ATOM 1552 N N . GLY A 1 199 ? 34.526 -3.430 -31.813 1.00 82.94 199 GLY A N 1
ATOM 1553 C CA . GLY A 1 199 ? 35.261 -4.114 -32.874 1.00 82.94 199 GLY A CA 1
ATOM 1554 C C . GLY A 1 199 ? 35.726 -3.180 -33.991 1.00 82.94 199 GLY A C 1
ATOM 1555 O O . GLY A 1 199 ? 36.843 -3.331 -34.474 1.00 82.94 199 GLY A O 1
ATOM 1556 N N . TYR A 1 200 ? 34.963 -2.126 -34.314 1.00 82.44 200 TYR A N 1
ATOM 1557 C CA . TYR A 1 200 ? 35.398 -1.098 -35.269 1.00 82.44 200 TYR A CA 1
ATOM 1558 C C . TYR A 1 200 ? 36.674 -0.386 -34.796 1.00 82.44 200 TYR A C 1
ATOM 1560 O O . TYR A 1 200 ? 37.624 -0.233 -35.560 1.00 82.44 200 TYR A O 1
ATOM 1568 N N . TYR A 1 201 ? 36.732 0.017 -33.525 1.00 84.69 201 TYR A N 1
ATOM 1569 C CA . TYR A 1 201 ? 37.923 0.658 -32.965 1.00 84.69 201 TYR A CA 1
ATOM 1570 C C . TYR A 1 201 ? 39.075 -0.338 -32.820 1.00 84.69 201 TYR A C 1
ATOM 1572 O O . TYR A 1 201 ? 40.211 -0.020 -33.169 1.00 84.69 201 TYR A O 1
ATOM 1580 N N . LEU A 1 202 ? 38.790 -1.555 -32.356 1.00 85.88 202 LEU A N 1
ATOM 1581 C CA . LEU A 1 202 ? 39.804 -2.590 -32.160 1.00 85.88 202 LEU A CA 1
ATOM 1582 C C . LEU A 1 202 ? 40.433 -3.029 -33.486 1.00 85.88 202 LEU A C 1
ATOM 1584 O O . LEU A 1 202 ? 41.644 -3.202 -33.558 1.00 85.88 202 LEU A O 1
ATOM 1588 N N . ASN A 1 203 ? 39.656 -3.114 -34.563 1.00 81.19 203 ASN A N 1
ATOM 1589 C CA . ASN A 1 203 ? 40.169 -3.411 -35.897 1.00 81.19 203 ASN A CA 1
ATOM 1590 C C . ASN A 1 203 ? 41.167 -2.339 -36.384 1.00 81.19 203 ASN A C 1
ATOM 1592 O O . ASN A 1 203 ? 42.173 -2.654 -37.019 1.00 81.19 203 ASN A O 1
ATOM 1596 N N . THR A 1 204 ? 40.955 -1.069 -36.017 1.00 81.56 204 THR A N 1
ATOM 1597 C CA . THR A 1 204 ? 41.899 0.019 -36.343 1.00 81.56 204 THR A CA 1
ATOM 1598 C C . THR A 1 204 ? 43.183 0.009 -35.506 1.00 81.56 204 THR A C 1
ATOM 1600 O O . THR A 1 204 ? 44.123 0.735 -35.829 1.00 81.56 204 THR A O 1
ATOM 1603 N N . MET A 1 205 ? 43.263 -0.809 -34.451 1.00 86.62 205 MET A N 1
ATOM 1604 C CA . MET A 1 205 ? 44.458 -0.925 -33.616 1.00 86.62 205 MET A CA 1
ATOM 1605 C C . MET A 1 205 ? 45.408 -2.002 -34.165 1.00 86.62 205 MET A C 1
ATOM 1607 O O . MET A 1 205 ? 45.004 -3.161 -34.247 1.00 86.62 205 MET A O 1
ATOM 1611 N N . PRO A 1 206 ? 46.694 -1.689 -34.434 1.00 83.19 206 PRO A N 1
ATOM 1612 C CA . PRO A 1 206 ? 47.628 -2.611 -35.096 1.00 83.19 206 PRO A CA 1
ATOM 1613 C C . PRO A 1 206 ? 47.779 -3.994 -34.445 1.00 83.19 206 PRO A C 1
ATOM 1615 O O . PRO A 1 206 ? 48.017 -4.979 -35.136 1.00 83.19 206 PRO A O 1
ATOM 1618 N N . LEU A 1 207 ? 47.642 -4.080 -33.118 1.00 83.69 207 LEU A N 1
ATOM 1619 C CA . LEU A 1 207 ? 47.760 -5.338 -32.370 1.00 83.69 207 LEU A CA 1
ATOM 1620 C C . LEU A 1 207 ? 46.509 -6.227 -32.460 1.00 83.69 207 LEU A C 1
ATOM 1622 O O . LEU A 1 207 ? 46.582 -7.412 -32.144 1.00 83.69 207 LEU A O 1
ATOM 1626 N N . PHE A 1 208 ? 45.370 -5.667 -32.870 1.00 79.38 208 PHE A N 1
ATOM 1627 C CA . PHE A 1 208 ? 44.064 -6.322 -32.808 1.00 79.38 208 PHE A CA 1
ATOM 1628 C C . PHE A 1 208 ? 43.391 -6.488 -34.180 1.00 79.38 208 PHE A C 1
ATOM 1630 O O . PHE A 1 208 ? 42.399 -7.208 -34.280 1.00 79.38 208 PHE A O 1
ATOM 1637 N N . THR A 1 209 ? 43.953 -5.913 -35.247 1.00 75.06 209 THR A N 1
ATOM 1638 C CA . THR A 1 209 ? 43.413 -5.945 -36.621 1.00 75.06 209 THR A CA 1
ATOM 1639 C C . THR A 1 209 ? 43.141 -7.356 -37.162 1.00 75.06 209 THR A C 1
ATOM 1641 O O . THR A 1 209 ? 42.234 -7.542 -37.963 1.00 75.06 209 THR A O 1
ATOM 1644 N N . SER A 1 210 ? 43.885 -8.380 -36.730 1.00 80.12 210 SER A N 1
ATOM 1645 C CA . SER A 1 210 ? 43.657 -9.769 -37.167 1.00 80.12 210 SER A CA 1
ATOM 1646 C C . SER A 1 210 ? 42.541 -10.499 -36.411 1.00 80.12 210 SER A C 1
ATOM 1648 O O . SER A 1 210 ? 42.164 -11.595 -36.813 1.00 80.12 210 SER A O 1
ATOM 1650 N N . TYR A 1 211 ? 42.045 -9.934 -35.306 1.00 80.50 211 TYR A N 1
ATOM 1651 C CA . TYR A 1 211 ? 41.058 -10.575 -34.430 1.00 80.50 211 TYR A CA 1
ATOM 1652 C C . TYR A 1 211 ? 39.636 -10.039 -34.623 1.00 80.50 211 TYR A C 1
ATOM 1654 O O . TYR A 1 211 ? 38.686 -10.685 -34.191 1.00 80.50 211 TYR A O 1
ATOM 1662 N N . 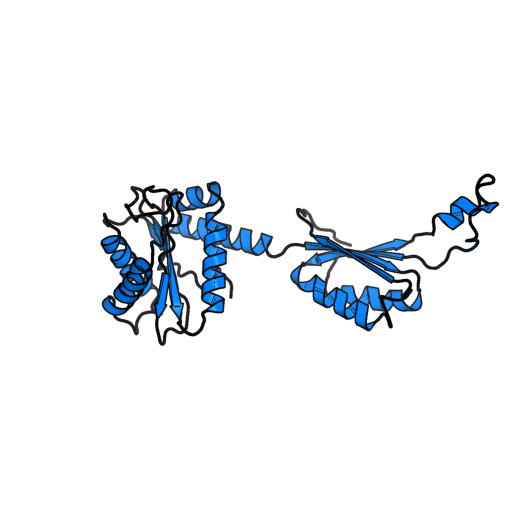TRP A 1 212 ? 39.482 -8.886 -35.277 1.00 77.62 212 TRP A N 1
ATOM 1663 C CA . TRP A 1 212 ? 38.198 -8.203 -35.446 1.00 77.62 212 TRP A CA 1
ATOM 1664 C C . TRP A 1 212 ? 37.955 -7.883 -36.916 1.00 77.62 212 TRP A C 1
ATOM 1666 O O . TRP A 1 212 ? 38.864 -7.463 -37.629 1.00 77.62 212 TRP A O 1
ATOM 1676 N N . THR A 1 213 ? 36.726 -8.095 -37.383 1.00 73.00 213 THR A N 1
ATOM 1677 C CA . THR A 1 213 ? 36.389 -7.987 -38.813 1.00 73.00 213 THR A CA 1
ATOM 1678 C C . THR A 1 213 ? 35.461 -6.818 -39.131 1.00 73.00 213 THR A C 1
ATOM 1680 O O . THR A 1 213 ? 35.283 -6.496 -40.309 1.00 73.00 213 THR A O 1
ATOM 1683 N N . GLU A 1 214 ? 34.915 -6.122 -38.125 1.00 74.88 214 GLU A N 1
ATOM 1684 C CA . GLU A 1 214 ? 34.039 -4.975 -38.357 1.00 74.88 214 GLU A CA 1
ATOM 1685 C C . GLU A 1 214 ? 34.824 -3.787 -38.930 1.00 74.88 214 GLU A C 1
ATOM 1687 O O . GLU A 1 214 ? 35.651 -3.166 -38.263 1.00 74.88 214 GLU A O 1
ATOM 1692 N N . LYS A 1 215 ? 34.574 -3.462 -40.203 1.00 65.62 215 LYS A N 1
ATOM 1693 C CA . LYS A 1 215 ? 35.220 -2.339 -40.911 1.00 65.62 215 LYS A CA 1
ATOM 1694 C C . LYS A 1 215 ? 34.350 -1.085 -40.998 1.00 65.62 215 LYS A C 1
ATOM 1696 O O . LYS A 1 215 ? 34.880 0.004 -41.197 1.00 65.62 215 LYS A O 1
ATOM 1701 N N . ASN A 1 216 ? 33.037 -1.226 -40.821 1.00 68.69 216 ASN A N 1
ATOM 1702 C CA . ASN A 1 216 ? 32.075 -0.141 -40.984 1.00 68.69 216 ASN A CA 1
ATOM 1703 C C . ASN A 1 216 ? 31.424 0.235 -39.653 1.00 68.69 216 ASN A C 1
ATOM 1705 O O . ASN A 1 216 ? 31.141 -0.622 -38.815 1.00 68.69 216 ASN A O 1
ATOM 1709 N N . ARG A 1 217 ? 31.128 1.528 -39.501 1.00 69.38 217 ARG A N 1
ATOM 1710 C CA . ARG A 1 217 ? 30.244 2.039 -38.452 1.00 69.38 217 ARG A CA 1
ATOM 1711 C C . ARG A 1 217 ? 28.808 1.687 -38.846 1.00 69.38 217 ARG A C 1
ATOM 1713 O O . ARG A 1 217 ? 28.191 2.411 -39.617 1.00 69.38 217 ARG A O 1
ATOM 1720 N N . GLY A 1 218 ? 28.329 0.516 -38.428 1.00 79.94 218 GLY A N 1
ATOM 1721 C CA . GLY A 1 218 ? 26.926 0.131 -38.618 1.00 79.94 218 GLY A CA 1
ATOM 1722 C C . GLY A 1 218 ? 25.977 1.046 -37.835 1.00 79.94 218 GLY A C 1
ATOM 1723 O O . GLY A 1 218 ? 26.415 1.771 -36.936 1.00 79.94 218 GLY A O 1
ATOM 1724 N N . PHE A 1 219 ? 24.678 0.989 -38.132 1.00 88.94 219 PHE A N 1
ATOM 1725 C CA . PHE A 1 219 ? 23.670 1.691 -37.338 1.00 88.94 219 PHE A CA 1
ATOM 1726 C C . PHE A 1 219 ? 23.655 1.121 -35.916 1.00 88.94 219 PHE A C 1
ATOM 1728 O O . PHE A 1 219 ? 23.498 -0.080 -35.742 1.00 88.94 219 PHE A O 1
ATOM 1735 N N . ASN A 1 220 ? 23.888 1.954 -34.899 1.00 91.50 220 ASN A N 1
ATOM 1736 C CA . ASN A 1 220 ? 23.846 1.546 -33.493 1.00 91.50 220 ASN A CA 1
ATOM 1737 C C . ASN A 1 220 ? 23.329 2.713 -32.640 1.00 91.50 220 ASN A C 1
ATOM 1739 O O . ASN A 1 220 ? 23.980 3.762 -32.518 1.00 91.50 220 ASN A O 1
ATOM 1743 N N . ARG A 1 221 ? 22.154 2.542 -32.039 1.00 95.12 221 ARG A N 1
ATOM 1744 C CA . ARG A 1 221 ? 21.519 3.523 -31.152 1.00 95.12 221 ARG A CA 1
ATOM 1745 C C . ARG A 1 221 ? 21.074 2.855 -29.861 1.00 95.12 221 ARG A C 1
ATOM 1747 O O . ARG A 1 221 ? 20.684 1.691 -29.864 1.00 95.12 221 ARG A O 1
ATOM 1754 N N . ILE A 1 222 ? 21.142 3.597 -28.761 1.00 95.88 222 ILE A N 1
ATOM 1755 C CA . ILE A 1 222 ? 20.588 3.180 -27.474 1.00 95.88 222 ILE A CA 1
ATOM 1756 C C . ILE A 1 222 ? 19.528 4.193 -27.070 1.00 95.88 222 ILE A C 1
ATOM 1758 O O . ILE A 1 222 ? 19.837 5.372 -26.908 1.00 95.88 222 ILE A O 1
ATOM 1762 N N . ILE A 1 223 ? 18.297 3.731 -26.881 1.00 94.00 223 ILE A N 1
ATOM 1763 C CA . ILE A 1 223 ? 17.244 4.515 -26.240 1.00 94.00 223 ILE A CA 1
ATOM 1764 C C . ILE A 1 223 ? 17.325 4.249 -24.739 1.00 94.00 223 ILE A C 1
ATOM 1766 O O . ILE A 1 223 ? 17.139 3.116 -24.293 1.00 94.00 223 ILE A O 1
ATOM 1770 N N . LEU A 1 224 ? 17.604 5.291 -23.961 1.00 93.44 224 LEU A N 1
ATOM 1771 C CA . LEU A 1 224 ? 17.497 5.284 -22.507 1.00 93.44 224 LEU A CA 1
ATOM 1772 C C . LEU A 1 224 ? 16.209 5.987 -22.108 1.00 93.44 224 LEU A C 1
ATOM 1774 O O . LEU A 1 224 ? 16.018 7.152 -22.447 1.00 93.44 224 LEU A O 1
ATOM 1778 N N . ALA A 1 225 ? 15.340 5.300 -21.374 1.00 91.38 225 ALA A N 1
ATOM 1779 C CA . ALA A 1 225 ? 14.094 5.894 -20.911 1.00 91.38 225 ALA A CA 1
ATOM 1780 C C . ALA A 1 225 ? 13.800 5.523 -19.462 1.00 91.38 225 ALA A C 1
ATOM 1782 O O . ALA A 1 225 ? 13.878 4.359 -19.077 1.00 91.38 225 ALA A O 1
ATOM 1783 N N . VAL A 1 226 ? 13.418 6.509 -18.654 1.00 89.31 226 VAL A N 1
ATOM 1784 C CA . VAL A 1 226 ? 12.838 6.250 -17.331 1.00 89.31 226 VAL A CA 1
ATOM 1785 C C . VAL A 1 226 ? 11.323 6.261 -17.471 1.00 89.31 226 VAL A C 1
ATOM 1787 O O . VAL A 1 226 ? 10.753 7.267 -17.883 1.00 89.31 226 VAL A O 1
ATOM 1790 N N . VAL A 1 227 ? 10.677 5.152 -17.121 1.00 87.06 227 VAL A N 1
ATOM 1791 C CA . VAL A 1 227 ? 9.242 4.933 -17.335 1.00 87.06 227 VAL A CA 1
ATOM 1792 C C . VAL A 1 227 ? 8.568 4.549 -16.023 1.00 87.06 227 VAL A C 1
ATOM 1794 O O . VAL A 1 227 ? 9.146 3.844 -15.201 1.00 87.06 227 VAL A O 1
ATOM 1797 N N . GLU A 1 228 ? 7.323 4.971 -15.819 1.00 84.69 228 GLU A N 1
ATOM 1798 C CA . GLU A 1 228 ? 6.465 4.417 -14.769 1.00 84.69 228 GLU A CA 1
ATOM 1799 C C . GLU A 1 228 ? 6.325 2.891 -14.928 1.00 84.69 228 GLU A C 1
ATOM 1801 O O . GLU A 1 228 ? 5.926 2.399 -15.983 1.00 84.69 228 GLU A O 1
ATOM 1806 N N . LYS A 1 229 ? 6.585 2.123 -13.865 1.00 84.69 229 LYS A N 1
ATOM 1807 C CA . LYS A 1 229 ? 6.609 0.648 -13.883 1.00 84.69 229 LYS A CA 1
ATOM 1808 C C . LYS A 1 229 ? 5.301 0.022 -14.370 1.00 84.69 229 LYS A C 1
ATOM 1810 O O . LYS A 1 229 ? 5.304 -1.058 -14.953 1.00 84.69 229 LYS A O 1
ATOM 1815 N N . GLY A 1 230 ? 4.174 0.705 -14.160 1.00 79.38 230 GLY A N 1
ATOM 1816 C CA . GLY A 1 230 ? 2.869 0.276 -14.670 1.00 79.38 230 GLY A CA 1
ATOM 1817 C C . GLY A 1 230 ? 2.759 0.287 -16.201 1.00 79.38 230 GLY A C 1
ATOM 1818 O O . GLY A 1 230 ? 1.919 -0.424 -16.744 1.00 79.38 230 GLY A O 1
ATOM 1819 N N . LEU A 1 231 ? 3.604 1.057 -16.892 1.00 84.56 231 LEU A N 1
ATOM 1820 C CA . LEU A 1 231 ? 3.631 1.169 -18.352 1.00 84.56 231 LEU A CA 1
ATOM 1821 C C . LEU A 1 231 ? 4.664 0.232 -18.996 1.00 84.56 231 LEU A C 1
ATOM 1823 O O . LEU A 1 231 ? 4.598 0.006 -20.202 1.00 84.56 231 LEU A O 1
ATOM 1827 N N . SER A 1 232 ? 5.577 -0.357 -18.212 1.00 88.38 232 SER A N 1
ATOM 1828 C CA . SER A 1 232 ? 6.690 -1.164 -18.727 1.00 88.38 232 SER A CA 1
ATOM 1829 C C . SER A 1 232 ? 6.229 -2.297 -19.650 1.00 88.38 232 SER A C 1
ATOM 1831 O O . SER A 1 232 ? 6.755 -2.454 -20.748 1.00 88.38 232 SER A O 1
ATOM 1833 N N . ASN A 1 233 ? 5.199 -3.050 -19.251 1.00 86.00 233 ASN A N 1
ATOM 1834 C CA . ASN A 1 233 ? 4.690 -4.169 -20.050 1.00 86.00 233 ASN A CA 1
ATOM 1835 C C . ASN A 1 233 ? 4.041 -3.717 -21.366 1.00 86.00 233 ASN A C 1
ATOM 1837 O O . ASN A 1 233 ? 4.148 -4.423 -22.366 1.00 86.00 233 ASN A O 1
ATOM 1841 N N . ASP A 1 234 ? 3.366 -2.563 -21.379 1.00 85.94 234 ASP A N 1
ATOM 1842 C CA . ASP A 1 234 ? 2.745 -2.054 -22.605 1.00 85.94 234 ASP A CA 1
ATOM 1843 C C . ASP A 1 234 ? 3.804 -1.589 -23.606 1.00 85.94 234 ASP A C 1
ATOM 1845 O O . ASP A 1 234 ? 3.690 -1.888 -24.792 1.00 85.94 234 ASP A O 1
ATOM 1849 N N . ILE A 1 235 ? 4.871 -0.941 -23.130 1.00 90.38 235 ILE A N 1
ATOM 1850 C CA . ILE A 1 235 ? 6.006 -0.551 -23.973 1.00 90.38 235 ILE A CA 1
ATOM 1851 C C . ILE A 1 235 ? 6.685 -1.784 -24.571 1.00 90.38 235 ILE A C 1
ATOM 1853 O O . ILE A 1 235 ? 6.840 -1.848 -25.787 1.00 90.38 235 ILE A O 1
ATOM 1857 N N . ILE A 1 236 ? 7.025 -2.790 -23.753 1.00 90.69 236 ILE A N 1
ATOM 1858 C CA . ILE A 1 236 ? 7.636 -4.041 -24.243 1.00 90.69 236 ILE A CA 1
ATOM 1859 C C . ILE A 1 236 ? 6.745 -4.683 -25.310 1.00 90.69 236 ILE A C 1
ATOM 1861 O O . ILE A 1 236 ? 7.220 -5.060 -26.377 1.00 90.69 236 ILE A O 1
ATOM 1865 N N . ARG A 1 237 ? 5.432 -4.752 -25.059 1.00 89.06 237 ARG A N 1
ATOM 1866 C CA . ARG A 1 237 ? 4.467 -5.300 -26.016 1.00 89.06 237 ARG A CA 1
ATOM 1867 C C . ARG A 1 237 ? 4.456 -4.526 -27.336 1.00 89.06 237 ARG A C 1
ATOM 1869 O O . ARG A 1 237 ? 4.380 -5.158 -28.380 1.00 89.06 237 ARG A O 1
ATOM 1876 N N . ARG A 1 238 ? 4.508 -3.189 -27.312 1.00 90.44 238 ARG A N 1
ATOM 1877 C CA . ARG A 1 238 ? 4.558 -2.362 -28.533 1.00 90.44 238 ARG A CA 1
ATOM 1878 C C . ARG A 1 238 ? 5.841 -2.599 -29.321 1.00 90.44 238 ARG A C 1
ATOM 1880 O O . ARG A 1 238 ? 5.759 -2.775 -30.528 1.00 90.44 238 ARG A O 1
ATOM 1887 N N . ILE A 1 239 ? 6.990 -2.668 -28.649 1.00 91.69 239 ILE A N 1
ATOM 1888 C CA . ILE A 1 239 ? 8.272 -2.963 -29.305 1.00 91.69 239 ILE A CA 1
ATOM 1889 C C . ILE A 1 239 ? 8.233 -4.356 -29.947 1.00 91.69 239 ILE A C 1
ATOM 1891 O O . ILE A 1 239 ? 8.593 -4.500 -31.109 1.00 91.69 239 ILE A O 1
ATOM 1895 N N . ASN A 1 240 ? 7.689 -5.356 -29.250 1.00 89.81 240 ASN A N 1
ATOM 1896 C CA . ASN A 1 240 ? 7.519 -6.708 -29.793 1.00 89.81 240 ASN A CA 1
ATOM 1897 C C . ASN A 1 240 ? 6.523 -6.796 -30.966 1.00 89.81 240 ASN A C 1
ATOM 1899 O O . ASN A 1 240 ? 6.485 -7.818 -31.635 1.00 89.81 240 ASN A O 1
ATOM 1903 N N . LEU A 1 241 ? 5.685 -5.778 -31.197 1.00 89.62 241 LEU A N 1
ATOM 1904 C CA . LEU A 1 241 ? 4.822 -5.702 -32.385 1.00 89.62 241 LEU A CA 1
ATOM 1905 C C . LEU A 1 241 ? 5.518 -5.038 -33.579 1.00 89.62 241 LEU A C 1
ATOM 1907 O O . LEU A 1 241 ? 5.060 -5.209 -34.703 1.00 89.62 241 LEU A O 1
ATOM 1911 N N . ILE A 1 242 ? 6.570 -4.258 -33.326 1.00 91.19 242 ILE A N 1
ATOM 1912 C CA . ILE A 1 242 ? 7.387 -3.599 -34.352 1.00 91.19 242 ILE A CA 1
ATOM 1913 C C . ILE A 1 242 ? 8.456 -4.566 -34.867 1.00 91.19 242 ILE A C 1
ATOM 1915 O O . ILE A 1 242 ? 8.745 -4.606 -36.057 1.00 91.19 242 ILE A O 1
ATOM 1919 N N . VAL A 1 243 ? 9.044 -5.345 -33.958 1.00 89.06 243 VAL A N 1
ATOM 1920 C CA . VAL A 1 243 ? 10.119 -6.289 -34.264 1.00 89.06 243 VAL A CA 1
ATOM 1921 C C . VAL A 1 243 ? 9.526 -7.649 -34.628 1.00 89.06 243 VAL A C 1
ATOM 1923 O O . VAL A 1 243 ? 8.878 -8.273 -33.793 1.00 89.06 243 VAL A O 1
ATOM 1926 N N . ASP A 1 244 ? 9.787 -8.121 -35.850 1.00 77.69 244 ASP A N 1
ATOM 1927 C CA . ASP A 1 244 ? 9.181 -9.341 -36.410 1.00 77.69 244 ASP A CA 1
ATOM 1928 C C . ASP A 1 244 ? 9.404 -10.601 -35.546 1.00 77.69 244 ASP A C 1
ATOM 1930 O O . ASP A 1 244 ? 8.469 -11.364 -35.300 1.00 77.69 244 ASP A O 1
ATOM 1934 N N . ASP A 1 245 ? 10.641 -10.820 -35.079 1.00 79.56 245 ASP A N 1
ATOM 1935 C CA . ASP A 1 245 ? 11.027 -11.922 -34.185 1.00 79.56 245 ASP A CA 1
ATOM 1936 C C . ASP A 1 245 ? 12.160 -11.467 -33.255 1.00 79.56 245 ASP A C 1
ATOM 1938 O O . ASP A 1 245 ? 13.343 -11.553 -33.587 1.00 79.56 245 ASP A O 1
ATOM 1942 N N . ILE A 1 246 ? 11.803 -10.925 -32.087 1.00 79.88 246 ILE A N 1
ATOM 1943 C CA . ILE A 1 246 ? 12.789 -10.340 -31.168 1.00 79.88 246 ILE A CA 1
ATOM 1944 C C . ILE A 1 246 ? 13.782 -11.376 -30.616 1.00 79.88 246 ILE A C 1
ATOM 1946 O O . ILE A 1 246 ? 14.928 -11.019 -30.338 1.00 79.88 246 ILE A O 1
ATOM 1950 N N . ASP A 1 247 ? 13.370 -12.645 -30.523 1.00 76.12 247 ASP A N 1
ATOM 1951 C CA . ASP A 1 247 ? 14.158 -13.747 -29.964 1.00 76.12 247 ASP A CA 1
ATOM 1952 C C . ASP A 1 247 ? 15.156 -14.343 -30.981 1.00 76.12 247 ASP A C 1
ATOM 1954 O O . ASP A 1 247 ? 16.061 -15.091 -30.595 1.00 76.12 247 ASP A O 1
ATOM 1958 N N . ARG A 1 248 ? 15.046 -13.999 -32.275 1.00 70.94 248 ARG A N 1
ATOM 1959 C CA . ARG A 1 248 ? 15.975 -14.423 -33.337 1.00 70.94 248 ARG A CA 1
ATOM 1960 C C . ARG A 1 248 ? 16.644 -13.239 -34.027 1.00 70.94 248 ARG A C 1
ATOM 1962 O O . ARG A 1 248 ? 16.084 -12.664 -34.950 1.00 70.94 248 ARG A O 1
ATOM 1969 N N . GLU A 1 249 ? 17.876 -12.931 -33.612 1.00 63.66 249 GLU A N 1
ATOM 1970 C CA . GLU A 1 249 ? 18.797 -11.982 -34.278 1.00 63.66 249 GLU A CA 1
ATOM 1971 C C . GLU A 1 249 ? 18.121 -10.712 -34.836 1.00 63.66 249 GLU A C 1
ATOM 1973 O O . GLU A 1 249 ? 18.403 -10.246 -35.937 1.00 63.66 249 GLU A O 1
ATOM 1978 N N . SER A 1 250 ? 17.230 -10.115 -34.048 1.00 75.31 250 SER A N 1
ATOM 1979 C CA . SER A 1 250 ? 16.424 -8.962 -34.462 1.00 75.31 250 SER A CA 1
ATOM 1980 C C . SER A 1 250 ? 17.218 -7.667 -34.648 1.00 75.31 250 SER A C 1
ATOM 1982 O O . SER A 1 250 ? 16.691 -6.674 -35.149 1.00 75.31 250 SER A O 1
ATOM 1984 N N . GLY A 1 251 ? 18.478 -7.637 -34.202 1.00 87.62 251 GLY A N 1
ATOM 1985 C CA . GLY A 1 251 ? 19.240 -6.400 -34.055 1.00 87.62 251 GLY A CA 1
ATOM 1986 C C . GLY A 1 251 ? 18.655 -5.472 -32.985 1.00 87.62 251 GLY A C 1
ATOM 1987 O O . GLY A 1 251 ? 19.032 -4.304 -32.940 1.00 87.62 251 GLY A O 1
ATOM 1988 N N . VAL A 1 252 ? 17.741 -5.961 -32.136 1.00 92.88 252 VAL A N 1
ATOM 1989 C CA . VAL A 1 252 ? 17.121 -5.201 -31.047 1.00 92.88 252 VAL A CA 1
ATOM 1990 C C . VAL A 1 252 ? 17.279 -5.966 -29.735 1.00 92.88 252 VAL A C 1
ATOM 1992 O O . VAL A 1 252 ? 16.950 -7.144 -29.643 1.00 92.88 252 VAL A O 1
ATOM 1995 N N . LEU A 1 253 ? 17.762 -5.291 -28.694 1.00 93.06 253 LEU A N 1
ATOM 1996 C CA . LEU A 1 253 ? 17.849 -5.841 -27.341 1.00 93.06 253 LEU A CA 1
ATOM 1997 C C . LEU A 1 253 ? 17.186 -4.877 -26.363 1.00 93.06 253 LEU A C 1
ATOM 1999 O O . LEU A 1 253 ? 17.541 -3.702 -26.311 1.00 93.06 253 LEU A O 1
ATOM 2003 N N . ILE A 1 254 ? 16.259 -5.386 -25.555 1.00 93.94 254 ILE A N 1
ATOM 2004 C CA . ILE A 1 254 ? 15.574 -4.616 -24.514 1.00 93.94 254 ILE A CA 1
ATOM 2005 C C . ILE A 1 254 ? 16.087 -5.080 -23.153 1.00 93.94 254 ILE A C 1
ATOM 2007 O O . ILE A 1 254 ? 15.972 -6.255 -22.808 1.00 93.94 254 ILE A O 1
ATOM 2011 N N . THR A 1 255 ? 16.595 -4.154 -22.343 1.00 95.12 255 THR A N 1
ATOM 2012 C CA . THR A 1 255 ? 16.836 -4.390 -20.917 1.00 95.12 255 THR A CA 1
ATOM 2013 C C . THR A 1 255 ? 15.964 -3.458 -20.087 1.00 95.12 255 THR A C 1
ATOM 2015 O O . THR A 1 255 ? 15.759 -2.289 -20.424 1.00 95.12 255 THR A O 1
ATOM 2018 N N . VAL A 1 256 ? 15.414 -3.993 -18.996 1.00 93.38 256 VAL A N 1
ATOM 2019 C CA . VAL A 1 256 ? 14.556 -3.248 -18.072 1.00 93.38 256 VAL A CA 1
ATOM 2020 C C . VAL A 1 256 ? 15.042 -3.491 -16.655 1.00 93.38 256 VAL A C 1
ATOM 2022 O O . VAL A 1 256 ? 15.159 -4.635 -16.219 1.00 93.38 256 VAL A O 1
ATOM 2025 N N . GLN A 1 257 ? 15.327 -2.411 -15.937 1.00 93.06 257 GLN A N 1
ATOM 2026 C CA . GLN A 1 257 ? 15.789 -2.454 -14.554 1.00 93.06 257 GLN A CA 1
ATOM 2027 C C . GLN A 1 257 ? 14.810 -1.712 -13.656 1.00 93.06 257 GLN A C 1
ATOM 2029 O O . GLN A 1 257 ? 14.375 -0.607 -13.976 1.00 93.06 257 GLN A O 1
ATOM 2034 N N . ASP A 1 258 ? 14.479 -2.302 -12.512 1.00 88.69 258 ASP A N 1
ATOM 2035 C CA . ASP A 1 258 ? 13.707 -1.614 -11.484 1.00 88.69 258 ASP A CA 1
ATOM 2036 C C . ASP A 1 258 ? 14.566 -0.536 -10.814 1.00 88.69 258 ASP A C 1
ATOM 2038 O O . ASP A 1 258 ? 15.653 -0.815 -10.304 1.00 88.69 258 ASP A O 1
ATOM 2042 N N . LEU A 1 259 ? 14.067 0.700 -10.779 1.00 84.06 259 LEU A N 1
ATOM 2043 C CA . LEU A 1 259 ? 14.734 1.794 -10.087 1.00 84.06 259 LEU A CA 1
ATOM 2044 C C . LEU A 1 259 ? 14.272 1.836 -8.632 1.00 84.06 259 LEU A C 1
ATOM 2046 O O . LEU A 1 259 ? 13.104 2.084 -8.335 1.00 84.06 259 LEU A O 1
ATOM 2050 N N . VAL A 1 260 ? 15.220 1.616 -7.721 1.00 73.06 260 VAL A N 1
ATOM 2051 C CA . VAL A 1 260 ? 14.987 1.652 -6.267 1.00 73.06 260 VAL A CA 1
ATOM 2052 C C . VAL A 1 260 ? 14.856 3.089 -5.755 1.00 73.06 260 VAL A C 1
ATOM 2054 O O . VAL A 1 260 ? 14.143 3.342 -4.787 1.00 73.06 260 VAL A O 1
ATOM 2057 N N . TYR A 1 261 ? 15.525 4.041 -6.407 1.00 75.19 261 TYR A N 1
ATOM 2058 C CA . TYR A 1 261 ? 15.493 5.452 -6.041 1.00 75.19 261 TYR A CA 1
ATOM 2059 C C . TYR A 1 261 ? 15.585 6.337 -7.282 1.00 75.19 261 TYR A C 1
ATOM 2061 O O . TYR A 1 261 ? 16.412 6.107 -8.162 1.00 75.19 261 TYR A O 1
ATOM 2069 N N . THR A 1 262 ? 14.759 7.379 -7.327 1.00 74.50 262 THR A N 1
ATOM 2070 C CA . THR A 1 262 ? 14.814 8.442 -8.337 1.00 74.50 262 THR A CA 1
ATOM 2071 C C . THR A 1 262 ? 14.505 9.773 -7.667 1.00 74.50 262 THR A C 1
ATOM 2073 O O . THR A 1 262 ? 13.592 9.833 -6.843 1.00 74.50 262 THR A O 1
ATOM 2076 N N . SER A 1 263 ? 15.207 10.839 -8.044 1.00 73.75 263 SER A N 1
ATOM 2077 C CA . SER A 1 263 ? 14.955 12.200 -7.561 1.00 73.75 263 SER A CA 1
ATOM 2078 C C . SER A 1 263 ? 15.247 13.213 -8.668 1.00 73.75 263 SER A C 1
ATOM 2080 O O . SER A 1 263 ? 16.131 12.975 -9.489 1.00 73.75 263 SER A O 1
ATOM 2082 N N . GLY A 1 264 ? 14.507 14.324 -8.686 1.00 71.75 264 GLY A N 1
ATOM 2083 C CA . GLY A 1 264 ? 14.597 15.366 -9.714 1.00 71.75 264 GLY A CA 1
ATOM 2084 C C . GLY A 1 264 ? 13.695 15.145 -10.936 1.00 71.75 264 GLY A C 1
ATOM 2085 O O . GLY A 1 264 ? 12.952 14.163 -11.024 1.00 71.75 264 GLY A O 1
ATOM 2086 N N . SER A 1 265 ? 13.762 16.094 -11.869 1.00 69.62 265 SER A N 1
ATOM 2087 C CA . SER A 1 265 ? 13.129 16.063 -13.191 1.00 69.62 265 SER A CA 1
ATOM 2088 C C . SER A 1 265 ? 14.125 16.557 -14.238 1.00 69.62 265 SER A C 1
ATOM 2090 O O . SER A 1 265 ? 15.039 17.318 -13.917 1.00 69.62 265 SER A O 1
ATOM 2092 N N . LEU A 1 266 ? 13.965 16.091 -15.474 1.00 64.44 266 LEU A N 1
ATOM 2093 C CA . LEU A 1 266 ? 14.682 16.608 -16.632 1.00 64.44 266 LEU A CA 1
ATOM 2094 C C . LEU A 1 266 ? 13.665 17.346 -17.496 1.00 64.44 266 LEU A C 1
ATOM 2096 O O . LEU A 1 266 ? 12.630 16.775 -17.833 1.00 64.44 266 LEU A O 1
ATOM 2100 N N . ASP A 1 267 ? 13.976 18.592 -17.825 1.00 59.12 267 ASP A N 1
ATOM 2101 C CA . ASP A 1 267 ? 13.255 19.368 -18.826 1.00 59.12 267 ASP A CA 1
ATOM 2102 C C . ASP A 1 267 ? 14.163 19.409 -20.064 1.00 59.12 267 ASP A C 1
ATOM 2104 O O . ASP A 1 267 ? 15.320 19.826 -19.959 1.00 59.12 267 ASP A O 1
ATOM 2108 N N . PHE A 1 268 ? 13.672 18.903 -21.197 1.00 57.31 268 PHE A N 1
ATOM 2109 C CA . PHE A 1 268 ? 14.366 18.913 -22.490 1.00 57.31 268 PHE A CA 1
ATOM 2110 C C . PHE A 1 268 ? 13.663 19.864 -23.455 1.00 57.31 268 PHE A C 1
ATOM 2112 O O . PHE A 1 268 ? 12.409 19.856 -23.465 1.00 57.31 268 PHE A O 1
#

Nearest PDB structures (foldseek):
  3urr-assembly1_A  TM=9.388E-01  e=1.127E-12  Burkholderia thailandensis E264
  3urr-assembly1_B  TM=9.304E-01  e=7.751E-13  Burkholderia thailandensis E264
  4gqx-assembly1_B  TM=9.490E-01  e=3.693E-12  Burkholderia pseudomallei 1710b
  1a6j-assembly1_B-2  TM=9.296E-01  e=3.931E-12  Escherichia coli
  2a0j-assembly1_A  TM=9.073E-01  e=1.760E-11  Neisseria meningitidis MC58